Protein AF-A0A7S2BQK3-F1 (afdb_monomer_lite)

Secondary structure (DSSP, 8-state):
-----SSSS--HHHHHHHHHHHHHHHHHGGGGSTTHHHHHHHHIIIIIIIHHHHHHHHHHHHIIIII-HHHHHHHHHHHHTTBTTBTT-PPPPHHHHHIIIIIHHHHHHHHHHHHHHHHHHS-GGG--HHHHHHHHHHHHHHHHHHHHHHHTPPPP-PPPGGGHHHHHHHHHHHHHHHTS----------------------------------SHHHHHHSS--

Foldseek 3Di:
DDDPDDDPDDDVVVVVVVVVVVVVVVVCVCLPDPCNVVLVVLQCLLVVLLCVLVVQLVVLVCCVPPQNPVNVQVVQQVVQDPDPVDPRGDGDDCVVVCCSNPVRNPVSVVSNVVSVVVCVVDPPVPDDVVSVVVSVVSNVVVVVVVVVVVVVDDDDPDDDPVVVVVVVVVVVVVVVVVVPDDDDDDDDDDDDDDDDDDDDDDDDDDDDDDDDDDDPVVVVVVVPD

InterPro domains:
  IPR000175 Sodium:neurotransmitter symporter [PF00209] (11-150)
  IPR000175 Sodium:neurotransmitter symporter [PS50267] (1-147)
  IPR000175 Sodium:neurotransmitter symporter [PTHR11616] (11-153)
  IPR037272 Sodium:neurotransmitter symporter superfamily [SSF161070] (10-148)

Sequence (225 aa):
EDFRASRGHPPRRIAVVAAVSIVFFLCGLPYCTRMGGELLDVLDHYCTSYYLLLGCCLEAVMFHVSFGWDRLQLTVKQATLGSRANPQGRSVSPFWRFCLLTTVPLMTGLLFLRLLITDLTEPYMGYPAFLQVIGWASFALVLVLTPCCCCSKGASSLLPIDATPAAEKDAELPAAEAVKEAPAGDQLPPHNFSAHSTDPQRSAKRLPALGRCAHWACCWGSAVS

Structure (mmCIF, N/CA/C/O backbone):
data_AF-A0A7S2BQK3-F1
#
_entry.id   AF-A0A7S2BQK3-F1
#
loop_
_atom_site.group_PDB
_atom_site.id
_atom_site.type_symbol
_atom_site.label_atom_id
_atom_site.label_alt_id
_atom_site.label_comp_id
_atom_site.label_asym_id
_atom_site.label_entity_id
_atom_site.label_seq_id
_atom_site.pdbx_PDB_ins_code
_atom_site.Cartn_x
_atom_site.Cartn_y
_atom_site.Cartn_z
_atom_site.occupancy
_atom_site.B_iso_or_equiv
_atom_site.auth_seq_id
_atom_site.auth_comp_id
_atom_site.auth_asym_id
_atom_site.auth_atom_id
_atom_site.pdbx_PDB_model_num
ATOM 1 N N . GLU A 1 1 ? 13.283 29.609 18.899 1.00 45.25 1 GLU A N 1
ATOM 2 C CA . GLU A 1 1 ? 14.587 29.237 18.316 1.00 45.25 1 GLU A CA 1
ATOM 3 C C . GLU A 1 1 ? 15.420 28.577 19.408 1.00 45.25 1 GLU A C 1
ATOM 5 O O . GLU A 1 1 ? 16.043 29.255 20.214 1.00 45.25 1 GLU A O 1
ATOM 10 N N . ASP A 1 2 ? 15.320 27.252 19.525 1.00 46.94 2 ASP A N 1
ATOM 11 C CA . ASP A 1 2 ? 15.937 26.498 20.621 1.00 46.94 2 ASP A CA 1
ATOM 12 C C . ASP A 1 2 ? 17.416 26.198 20.343 1.00 46.94 2 ASP A C 1
ATOM 14 O O . ASP A 1 2 ? 17.771 25.295 19.585 1.00 46.94 2 ASP A O 1
ATOM 18 N N . PHE A 1 3 ? 18.273 26.999 20.973 1.00 49.41 3 PHE A N 1
ATOM 19 C CA . PHE A 1 3 ? 19.461 26.605 21.740 1.00 49.41 3 PHE A CA 1
ATOM 20 C C . PHE A 1 3 ? 19.987 25.164 21.507 1.00 49.41 3 PHE A C 1
ATOM 22 O O . PHE A 1 3 ? 19.893 24.280 22.363 1.00 49.41 3 PHE A O 1
ATOM 29 N N . ARG A 1 4 ? 20.610 24.918 20.345 1.00 57.38 4 ARG A N 1
ATOM 30 C CA . ARG A 1 4 ? 21.452 23.735 20.054 1.00 57.38 4 ARG A CA 1
ATOM 31 C C . ARG A 1 4 ? 22.732 23.736 20.910 1.00 57.38 4 ARG A C 1
ATOM 33 O O . ARG A 1 4 ? 23.820 23.847 20.367 1.00 57.38 4 ARG A O 1
ATOM 40 N N . ALA A 1 5 ? 22.657 23.630 22.229 1.00 56.03 5 ALA A N 1
ATOM 41 C CA . ALA A 1 5 ? 23.854 23.498 23.066 1.00 56.03 5 ALA A CA 1
ATOM 42 C C . ALA A 1 5 ? 23.431 23.065 24.466 1.00 56.03 5 ALA A C 1
ATOM 44 O O . ALA A 1 5 ? 22.857 23.847 25.210 1.00 56.03 5 ALA A O 1
ATOM 45 N N . SER A 1 6 ? 23.628 21.819 24.886 1.00 55.78 6 SER A N 1
ATOM 46 C CA . SER A 1 6 ? 24.738 21.604 25.832 1.00 55.78 6 SER A CA 1
ATOM 47 C C . SER A 1 6 ? 25.093 20.129 26.063 1.00 55.78 6 SER A C 1
ATOM 49 O O . SER A 1 6 ? 25.903 19.832 26.933 1.00 55.78 6 SER A O 1
ATOM 51 N N . ARG A 1 7 ? 24.541 19.168 25.310 1.00 54.56 7 ARG A N 1
ATOM 52 C CA . ARG A 1 7 ? 24.913 17.749 25.465 1.00 54.56 7 ARG A CA 1
ATOM 53 C C . ARG A 1 7 ? 25.069 17.085 24.104 1.00 54.56 7 ARG A C 1
ATOM 55 O O . ARG A 1 7 ? 24.106 16.981 23.357 1.00 54.56 7 ARG A O 1
ATOM 62 N N . GLY A 1 8 ? 26.304 16.696 23.788 1.00 60.72 8 GLY A N 1
ATOM 63 C CA . GLY A 1 8 ? 26.819 16.324 22.465 1.00 60.72 8 GLY A CA 1
ATOM 64 C C . GLY A 1 8 ? 26.259 15.061 21.810 1.00 60.72 8 GLY A C 1
ATOM 65 O O . GLY A 1 8 ? 27.013 14.367 21.140 1.00 60.72 8 GLY A O 1
ATOM 66 N N . HIS A 1 9 ? 24.975 14.740 21.974 1.00 59.66 9 HIS A N 1
ATOM 67 C CA . HIS A 1 9 ? 24.267 13.731 21.186 1.00 59.66 9 HIS A CA 1
ATOM 68 C C . HIS A 1 9 ? 22.992 14.379 20.624 1.00 59.66 9 HIS A C 1
ATOM 70 O O . HIS A 1 9 ? 22.198 14.903 21.412 1.00 59.66 9 HIS A O 1
ATOM 76 N N . PRO A 1 10 ? 22.759 14.379 19.294 1.00 59.09 10 PRO A N 1
ATOM 77 C CA . PRO A 1 10 ? 21.495 14.866 18.759 1.00 59.09 10 PRO A CA 1
ATOM 78 C C . PRO A 1 10 ? 20.361 14.051 19.396 1.00 59.09 10 PRO A C 1
ATOM 80 O O . PRO A 1 10 ? 20.481 12.825 19.505 1.00 59.09 10 PRO A O 1
ATOM 83 N N . PRO A 1 11 ? 19.263 14.683 19.850 1.00 67.25 11 PRO A N 1
ATOM 84 C CA . PRO A 1 11 ? 18.135 13.926 20.366 1.00 67.25 11 PRO A CA 1
ATOM 85 C C . PRO A 1 11 ? 17.709 12.957 19.264 1.00 67.25 11 PRO A C 1
ATOM 87 O O . PRO A 1 11 ? 17.601 13.361 18.107 1.00 67.25 11 PRO A O 1
ATOM 90 N N . ARG A 1 12 ? 17.507 11.679 19.609 1.00 79.12 12 ARG A N 1
ATOM 91 C CA . ARG A 1 12 ? 17.280 10.586 18.640 1.00 79.12 12 ARG A CA 1
ATOM 92 C C . ARG A 1 12 ? 16.277 10.955 17.538 1.00 79.12 12 ARG A C 1
ATOM 94 O O . ARG A 1 12 ? 16.486 10.597 16.390 1.00 79.12 12 ARG A O 1
ATOM 101 N N . ARG A 1 13 ? 15.260 11.761 17.864 1.00 84.44 13 ARG A N 1
ATOM 102 C CA . ARG A 1 13 ? 14.299 12.336 16.908 1.00 84.44 13 ARG A CA 1
ATOM 103 C C . ARG A 1 13 ? 14.941 13.173 15.789 1.00 84.44 13 ARG A C 1
ATOM 105 O O . ARG A 1 13 ? 14.613 12.953 14.637 1.00 84.44 13 ARG A O 1
ATOM 112 N N . ILE A 1 14 ? 15.868 14.087 16.095 1.00 86.25 14 ILE A N 1
ATOM 113 C CA . ILE A 1 14 ? 16.524 14.943 15.090 1.00 86.25 14 ILE A CA 1
ATOM 114 C C . ILE A 1 14 ? 17.444 14.099 14.210 1.00 86.25 14 ILE A C 1
ATOM 116 O O . ILE A 1 14 ? 17.473 14.306 13.004 1.00 86.25 14 ILE A O 1
ATOM 120 N N . ALA A 1 15 ? 18.148 13.123 14.791 1.00 87.38 15 ALA A N 1
ATOM 121 C CA . ALA A 1 15 ? 18.975 12.200 14.018 1.00 87.38 15 ALA A CA 1
ATOM 122 C C . ALA A 1 15 ? 18.133 11.354 13.047 1.00 87.38 15 ALA A C 1
ATOM 124 O O . ALA A 1 15 ? 18.502 11.225 11.885 1.00 87.38 15 ALA A O 1
ATOM 125 N N . VAL A 1 16 ? 16.982 10.835 13.494 1.00 92.44 16 VAL A N 1
ATOM 126 C CA . VAL A 1 16 ? 16.053 10.078 12.639 1.00 92.44 16 VAL A CA 1
ATOM 127 C C . VAL A 1 16 ? 15.461 10.965 11.546 1.00 92.44 16 VAL A C 1
ATOM 129 O O . VAL A 1 16 ? 15.486 10.574 10.387 1.00 92.44 16 VAL A O 1
ATOM 132 N N . VAL A 1 17 ? 14.985 12.169 11.879 1.00 93.75 17 VAL A N 1
ATOM 133 C CA . VAL A 1 17 ? 14.430 13.101 10.883 1.00 93.75 17 VAL A CA 1
ATOM 134 C C . VAL A 1 17 ? 15.489 13.478 9.850 1.00 93.75 17 VAL A C 1
ATOM 136 O O . VAL A 1 17 ? 15.230 13.360 8.661 1.00 93.75 17 VAL A O 1
ATOM 139 N N . ALA A 1 18 ? 16.699 13.846 10.282 1.00 92.56 18 ALA A N 1
ATOM 140 C CA . ALA A 1 18 ? 17.788 14.178 9.368 1.00 92.56 18 ALA A CA 1
ATOM 141 C C . ALA A 1 18 ? 18.165 12.990 8.468 1.00 92.56 18 ALA A C 1
ATOM 143 O O . ALA A 1 18 ? 18.345 13.173 7.267 1.00 92.56 18 ALA A O 1
ATOM 144 N N . ALA A 1 19 ? 18.231 11.774 9.021 1.00 93.75 19 ALA A N 1
ATOM 145 C CA . ALA A 1 19 ? 18.502 10.569 8.243 1.00 93.75 19 ALA A CA 1
ATOM 146 C C . ALA A 1 19 ? 17.413 10.313 7.190 1.00 93.75 19 ALA A C 1
ATOM 148 O O . ALA A 1 19 ? 17.736 10.099 6.025 1.00 93.75 19 ALA A O 1
ATOM 149 N N . VAL A 1 20 ? 16.133 10.397 7.569 1.00 94.75 20 VAL A N 1
ATOM 150 C CA . VAL A 1 20 ? 15.009 10.212 6.638 1.00 94.75 20 VAL A CA 1
ATOM 151 C C . VAL A 1 20 ? 15.012 11.296 5.561 1.00 94.75 20 VAL A C 1
ATOM 153 O O . VAL A 1 20 ? 14.865 10.973 4.388 1.00 94.75 20 VAL A O 1
ATOM 156 N N . SER A 1 21 ? 15.257 12.561 5.914 1.00 95.31 21 SER A N 1
ATOM 157 C CA . SER A 1 21 ? 15.356 13.658 4.945 1.00 95.31 21 SER A CA 1
ATOM 158 C C . SER A 1 21 ? 16.487 13.455 3.936 1.00 95.31 21 SER A C 1
ATOM 160 O O . SER A 1 21 ? 16.275 13.669 2.746 1.00 95.31 21 SER A O 1
ATOM 162 N N . ILE A 1 22 ? 17.668 13.010 4.380 1.00 96.44 22 ILE A N 1
ATOM 163 C CA . ILE A 1 22 ? 18.796 12.714 3.482 1.00 96.44 22 ILE A CA 1
ATOM 164 C C . ILE A 1 22 ? 18.447 11.551 2.549 1.00 96.44 22 ILE A C 1
ATOM 166 O O . ILE A 1 22 ? 18.686 11.644 1.349 1.00 96.44 22 ILE A O 1
ATOM 170 N N . VAL A 1 23 ? 17.842 10.480 3.072 1.00 95.88 23 VAL A N 1
ATOM 171 C CA . VAL A 1 23 ? 17.411 9.335 2.254 1.00 95.88 23 VAL A CA 1
ATOM 172 C C . VAL A 1 23 ? 16.373 9.764 1.217 1.00 95.88 23 VAL A C 1
ATOM 174 O O . VAL A 1 23 ? 16.541 9.459 0.043 1.00 95.88 23 VAL A O 1
ATOM 177 N N . PHE A 1 24 ? 15.348 10.525 1.610 1.00 93.56 24 PHE A N 1
ATOM 178 C CA . PHE A 1 24 ? 14.327 11.030 0.686 1.00 93.56 24 PHE A CA 1
ATOM 179 C C . PHE A 1 24 ? 14.918 11.962 -0.373 1.00 93.56 24 PHE A C 1
ATOM 181 O O . PHE A 1 24 ? 14.524 11.892 -1.532 1.00 93.56 24 PHE A O 1
ATOM 188 N N . PHE A 1 25 ? 15.894 12.796 -0.007 1.00 95.56 25 PHE A N 1
ATOM 189 C CA . PHE A 1 25 ? 16.600 13.646 -0.961 1.00 95.56 25 PHE A CA 1
ATOM 190 C C . PHE A 1 25 ? 17.392 12.817 -1.982 1.00 95.56 25 PHE A C 1
ATOM 192 O O . PHE A 1 25 ? 17.290 13.058 -3.183 1.00 95.56 25 PHE A O 1
ATOM 199 N N . LEU A 1 26 ? 18.126 11.796 -1.527 1.00 95.56 26 LEU A N 1
ATOM 200 C CA . LEU A 1 26 ? 18.875 10.895 -2.408 1.00 95.56 26 LEU A CA 1
ATOM 201 C C . LEU A 1 26 ? 17.956 10.052 -3.301 1.00 95.56 26 LEU A C 1
ATOM 203 O O . LEU A 1 26 ? 18.251 9.888 -4.480 1.00 95.56 26 LEU A O 1
ATOM 207 N N . CYS A 1 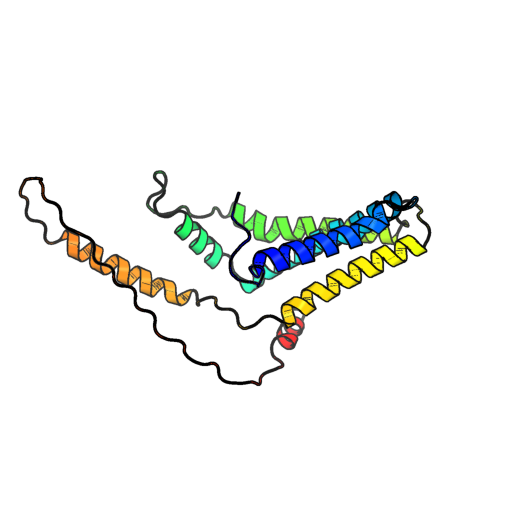27 ? 16.829 9.566 -2.777 1.00 91.19 27 CYS A N 1
ATOM 208 C CA . CYS A 1 27 ? 15.793 8.896 -3.566 1.00 91.19 27 CYS A CA 1
ATOM 209 C C . CYS A 1 27 ? 15.080 9.853 -4.534 1.00 91.19 27 CYS A C 1
ATOM 211 O O . CYS A 1 27 ? 14.573 9.405 -5.555 1.00 91.19 27 CYS A O 1
ATOM 213 N N . GLY A 1 28 ? 15.050 11.153 -4.226 1.00 91.69 28 GLY A N 1
ATOM 214 C CA . GLY A 1 28 ? 14.490 12.213 -5.062 1.00 91.69 28 GLY A CA 1
ATOM 215 C C . GLY A 1 28 ? 15.356 12.570 -6.277 1.00 91.69 28 GLY A C 1
ATOM 216 O O . GLY A 1 28 ? 14.830 12.886 -7.340 1.00 91.69 28 GLY A O 1
ATOM 217 N N . LEU A 1 29 ? 16.686 12.493 -6.143 1.00 93.75 29 LEU A N 1
ATOM 218 C CA . LEU A 1 29 ? 17.643 12.896 -7.185 1.00 93.75 29 LEU A CA 1
ATOM 219 C C . LEU A 1 29 ? 17.453 12.204 -8.554 1.00 93.75 29 LEU A C 1
ATOM 221 O O . LEU A 1 29 ? 17.531 12.908 -9.563 1.00 93.75 29 LEU A O 1
ATOM 225 N N . PRO A 1 30 ? 17.188 10.882 -8.645 1.00 90.94 30 PRO A N 1
ATOM 226 C CA . PRO A 1 30 ? 16.922 10.207 -9.918 1.00 90.94 30 PRO A CA 1
ATOM 227 C C . PRO A 1 30 ? 15.760 10.820 -10.711 1.00 90.94 30 PRO A C 1
ATOM 229 O O . PRO A 1 30 ? 15.824 10.875 -11.942 1.00 90.94 30 PRO A O 1
ATOM 232 N N . TYR A 1 31 ? 14.738 11.344 -10.027 1.00 90.25 31 TYR A N 1
ATOM 233 C CA . TYR A 1 31 ? 13.572 11.962 -10.665 1.00 90.25 31 TYR A CA 1
ATOM 234 C C . TYR A 1 31 ? 13.864 13.341 -11.272 1.00 90.25 31 TYR A C 1
ATOM 236 O O . TYR A 1 31 ? 13.115 13.802 -12.126 1.00 90.25 31 TYR A O 1
ATOM 244 N N . CYS A 1 32 ? 14.970 13.992 -10.901 1.00 93.50 32 CYS A N 1
ATOM 245 C CA . CYS A 1 32 ? 15.384 15.274 -11.484 1.00 93.50 32 CYS A CA 1
ATOM 246 C C . CYS A 1 32 ? 16.170 15.121 -12.802 1.00 93.50 32 CYS A C 1
ATOM 248 O O . CYS A 1 32 ? 16.628 16.113 -13.371 1.00 93.50 32 CYS A O 1
ATOM 250 N N . THR A 1 33 ? 16.387 13.893 -13.279 1.00 93.06 33 THR A N 1
ATOM 251 C CA . THR A 1 33 ? 17.125 13.626 -14.524 1.00 93.06 33 THR A CA 1
ATOM 252 C C . THR A 1 33 ? 16.234 13.778 -15.765 1.00 93.06 33 THR A C 1
ATOM 254 O O . THR A 1 33 ? 15.014 13.872 -15.667 1.00 93.06 33 THR A O 1
ATOM 257 N N . ARG A 1 34 ? 16.826 13.778 -16.972 1.00 89.25 34 ARG A N 1
ATOM 258 C CA . ARG A 1 34 ? 16.097 14.004 -18.241 1.00 89.25 34 ARG A CA 1
ATOM 259 C C . ARG A 1 34 ? 14.988 12.974 -18.527 1.00 89.25 34 ARG A C 1
ATOM 261 O O . ARG A 1 34 ? 14.071 13.296 -19.268 1.00 89.25 34 ARG A O 1
ATOM 268 N N . MET A 1 35 ? 15.070 11.773 -17.946 1.00 87.69 35 MET A N 1
ATOM 269 C CA . MET A 1 35 ? 14.032 10.725 -18.011 1.00 87.69 35 MET A CA 1
ATOM 270 C C . MET A 1 35 ? 13.279 10.533 -16.684 1.00 87.69 35 MET A C 1
ATOM 272 O O . MET A 1 35 ? 12.550 9.562 -16.506 1.00 87.69 35 MET A O 1
ATOM 276 N N . GLY A 1 36 ? 13.442 11.454 -15.732 1.00 90.31 36 GLY A N 1
ATOM 277 C CA . GLY A 1 36 ? 12.845 11.330 -14.407 1.00 90.31 36 GLY A CA 1
ATOM 278 C C . GLY A 1 36 ? 11.318 11.394 -14.406 1.00 90.31 36 GLY A C 1
ATOM 279 O O . GLY A 1 36 ? 10.700 10.743 -13.573 1.00 90.31 36 GLY A O 1
ATOM 280 N N . GLY A 1 37 ? 10.710 12.110 -15.361 1.00 90.25 37 GLY A N 1
ATOM 281 C CA . GLY A 1 37 ? 9.251 12.188 -15.497 1.00 90.25 37 GLY A CA 1
ATOM 282 C C . GLY A 1 37 ? 8.612 10.846 -15.862 1.00 90.25 37 GLY A C 1
ATOM 283 O O . GLY A 1 37 ? 7.662 10.430 -15.211 1.00 90.25 37 GLY A O 1
ATOM 284 N N . GLU A 1 38 ? 9.179 10.138 -16.841 1.00 90.50 38 GLU A N 1
ATOM 285 C CA . GLU A 1 38 ? 8.694 8.813 -17.260 1.00 90.50 38 GLU A CA 1
ATOM 286 C C . GLU A 1 38 ? 8.882 7.773 -16.146 1.00 90.50 38 GLU A C 1
ATOM 288 O O . GLU A 1 38 ? 8.001 6.962 -15.874 1.00 90.50 38 GLU A O 1
ATOM 293 N N . LEU A 1 39 ? 10.022 7.831 -15.445 1.00 89.81 39 LEU A N 1
ATOM 294 C CA . LEU A 1 39 ? 10.286 6.965 -14.297 1.00 89.81 39 LEU A CA 1
ATOM 295 C C . LEU A 1 39 ? 9.313 7.230 -13.139 1.00 89.81 39 LEU A C 1
ATOM 297 O O . LEU A 1 39 ? 8.868 6.283 -12.493 1.00 89.81 39 LEU A O 1
ATOM 301 N N . LEU A 1 40 ? 9.007 8.501 -12.859 1.00 91.88 40 LEU A N 1
ATOM 302 C CA . LEU A 1 40 ? 8.074 8.893 -11.803 1.00 91.88 40 LEU A CA 1
ATOM 303 C C . LEU A 1 40 ? 6.656 8.404 -12.104 1.00 91.88 40 LEU A C 1
ATOM 305 O O . LEU A 1 40 ? 6.012 7.878 -11.208 1.00 91.88 40 LEU A O 1
ATOM 309 N N . ASP A 1 41 ? 6.201 8.545 -13.347 1.00 90.69 41 ASP A N 1
ATOM 310 C CA . ASP A 1 41 ? 4.880 8.095 -13.798 1.00 90.69 41 ASP A CA 1
ATOM 311 C C . ASP A 1 41 ? 4.718 6.573 -13.628 1.00 90.69 41 ASP A C 1
ATOM 313 O O . ASP A 1 41 ? 3.781 6.099 -12.986 1.00 90.69 41 ASP A O 1
ATOM 317 N N . VAL A 1 42 ? 5.707 5.794 -14.086 1.00 90.25 42 VAL A N 1
ATOM 318 C CA . VAL A 1 42 ? 5.712 4.336 -13.893 1.00 90.25 42 VAL A CA 1
ATOM 319 C C . VAL A 1 42 ? 5.755 3.973 -12.406 1.00 90.25 42 VAL A C 1
ATOM 321 O O . VAL A 1 42 ? 4.981 3.133 -11.952 1.00 90.25 42 VAL A O 1
ATOM 324 N N . LEU A 1 43 ? 6.637 4.588 -11.614 1.00 90.50 43 LEU A N 1
ATOM 325 C CA . LEU A 1 43 ? 6.723 4.264 -10.190 1.00 90.50 43 LEU A CA 1
ATOM 326 C C . LEU A 1 43 ? 5.460 4.658 -9.421 1.00 90.50 43 LEU A C 1
ATOM 328 O O . LEU A 1 43 ? 5.054 3.898 -8.548 1.00 90.50 43 LEU A O 1
ATOM 332 N N . ASP A 1 44 ? 4.812 5.777 -9.736 1.00 91.00 44 ASP A N 1
ATOM 333 C CA . ASP A 1 44 ? 3.561 6.167 -9.083 1.00 91.00 44 ASP A CA 1
ATOM 334 C C . ASP A 1 44 ? 2.423 5.198 -9.435 1.00 91.00 44 ASP A C 1
ATOM 336 O O . ASP A 1 44 ? 1.715 4.714 -8.551 1.00 91.00 44 ASP A O 1
ATOM 340 N N . HIS A 1 45 ? 2.313 4.785 -10.699 1.00 90.06 45 HIS A N 1
ATOM 341 C CA . HIS A 1 45 ? 1.310 3.798 -11.098 1.00 90.06 45 HIS A CA 1
ATOM 342 C C . HIS A 1 45 ? 1.506 2.448 -10.384 1.00 90.06 45 HIS A C 1
ATOM 344 O O . HIS A 1 45 ? 0.585 1.944 -9.737 1.00 90.06 45 HIS A O 1
ATOM 350 N N . TYR A 1 46 ? 2.719 1.884 -10.410 1.00 89.25 46 TYR A N 1
ATOM 351 C CA . TYR A 1 46 ? 3.001 0.561 -9.831 1.00 89.25 46 TYR A CA 1
ATOM 352 C C . TYR A 1 46 ? 3.159 0.556 -8.298 1.00 89.25 46 TYR A C 1
ATOM 354 O O . TYR A 1 46 ? 2.738 -0.393 -7.640 1.00 89.25 46 TYR A O 1
ATOM 362 N N . CYS A 1 47 ? 3.761 1.578 -7.686 1.00 88.62 47 CYS A N 1
ATOM 363 C CA . CYS A 1 47 ? 3.949 1.620 -6.229 1.00 88.62 47 CYS A CA 1
ATOM 364 C C . CYS A 1 47 ? 2.829 2.333 -5.489 1.00 88.62 47 CYS A C 1
ATOM 366 O O . CYS A 1 47 ? 2.588 1.985 -4.342 1.00 88.62 47 CYS A O 1
ATOM 368 N N . THR A 1 48 ? 2.169 3.335 -6.062 1.00 89.88 48 THR A N 1
ATOM 369 C CA . THR A 1 48 ? 1.098 4.041 -5.350 1.00 89.88 48 THR A CA 1
ATOM 370 C C . THR A 1 48 ? -0.218 3.337 -5.621 1.00 89.88 48 THR A C 1
ATOM 372 O O . THR A 1 48 ? -0.816 2.805 -4.690 1.00 89.88 48 THR A O 1
ATOM 375 N N . SER A 1 49 ? -0.644 3.231 -6.880 1.00 91.06 49 SER A N 1
ATOM 376 C CA . SER A 1 49 ? -1.961 2.667 -7.196 1.00 91.06 49 SER A CA 1
ATOM 377 C C . SER A 1 49 ? -2.053 1.185 -6.821 1.00 91.06 49 SER A C 1
ATOM 379 O O . SER A 1 49 ? -2.865 0.815 -5.975 1.00 91.06 49 SER A O 1
ATOM 381 N N . TYR A 1 50 ? -1.193 0.315 -7.352 1.00 91.44 50 TYR A N 1
ATOM 382 C CA . TYR A 1 50 ? -1.302 -1.123 -7.061 1.00 91.44 50 TYR A CA 1
ATOM 383 C C . TYR A 1 50 ? -1.131 -1.463 -5.580 1.00 91.44 50 TYR A C 1
ATOM 385 O O . TYR A 1 50 ? -1.936 -2.209 -5.018 1.00 91.44 50 TYR A O 1
ATOM 393 N N . TYR A 1 51 ? -0.091 -0.929 -4.937 1.00 91.69 51 TYR A N 1
ATOM 394 C CA . TYR A 1 51 ? 0.184 -1.248 -3.539 1.00 91.69 51 TYR A CA 1
ATOM 395 C C . TYR A 1 51 ? -0.827 -0.614 -2.581 1.00 91.69 51 TYR A C 1
ATOM 397 O O . TYR A 1 51 ? -1.216 -1.288 -1.633 1.00 91.69 51 TYR A O 1
ATOM 405 N N . LEU A 1 52 ? -1.296 0.625 -2.798 1.00 92.12 52 LEU A N 1
ATOM 406 C CA . LEU A 1 52 ? -2.336 1.199 -1.930 1.00 92.12 52 LEU A CA 1
ATOM 407 C C . LEU A 1 52 ? -3.647 0.434 -2.056 1.00 92.12 52 LEU A C 1
ATOM 409 O O . LEU A 1 52 ? -4.291 0.171 -1.043 1.00 92.12 52 LEU A O 1
ATOM 413 N N . LEU A 1 53 ? -4.038 0.050 -3.274 1.00 93.44 53 LEU A N 1
ATOM 414 C CA . LEU A 1 53 ? -5.258 -0.724 -3.485 1.00 93.44 53 LEU A CA 1
ATOM 415 C C . LEU A 1 53 ? -5.154 -2.104 -2.826 1.00 93.44 53 LEU A C 1
ATOM 417 O O . LEU A 1 53 ? -6.062 -2.509 -2.097 1.00 93.44 53 LEU A O 1
ATOM 421 N N . LEU A 1 54 ? -4.033 -2.802 -3.029 1.00 91.56 54 LEU A N 1
ATOM 422 C CA . LEU A 1 54 ? -3.779 -4.095 -2.399 1.00 91.56 54 LEU A CA 1
ATOM 423 C C . LEU A 1 54 ? -3.689 -3.972 -0.873 1.00 91.56 54 LEU A C 1
ATOM 425 O O . LEU A 1 54 ? -4.288 -4.7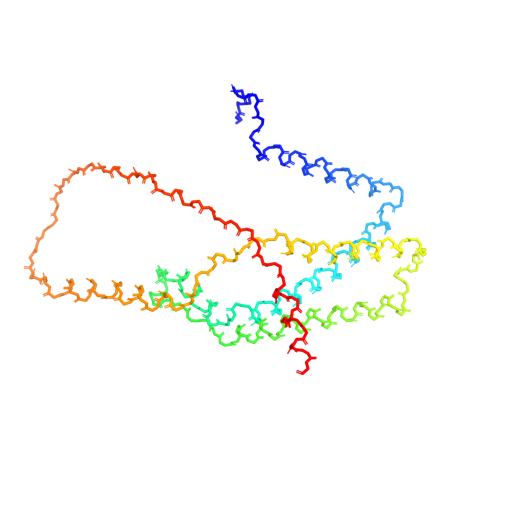69 -0.157 1.00 91.56 54 LEU A O 1
ATOM 429 N N . GLY A 1 55 ? -2.974 -2.967 -0.371 1.00 92.19 55 GLY A N 1
ATOM 430 C CA . GLY A 1 55 ? -2.804 -2.691 1.051 1.00 92.19 55 GLY A CA 1
ATOM 431 C C . GLY A 1 55 ? -4.130 -2.379 1.737 1.00 92.19 55 GLY A C 1
ATOM 432 O O . GLY A 1 55 ? -4.413 -2.954 2.781 1.00 92.19 55 GLY A O 1
ATOM 433 N N . CYS A 1 56 ? -4.981 -1.559 1.117 1.00 92.69 56 CYS A N 1
ATOM 434 C CA . CYS A 1 56 ? -6.314 -1.253 1.631 1.00 92.69 56 CYS A CA 1
ATOM 435 C C . CYS A 1 56 ? -7.225 -2.490 1.630 1.00 92.69 56 CYS A C 1
ATOM 437 O O . CYS A 1 56 ? -7.933 -2.734 2.608 1.00 92.69 56 CYS A O 1
ATOM 439 N N . CYS A 1 57 ? -7.166 -3.316 0.579 1.00 92.44 57 CYS A N 1
ATOM 440 C CA . CYS A 1 57 ? -7.896 -4.582 0.528 1.00 92.44 57 CYS A CA 1
ATOM 441 C C . CYS A 1 57 ? -7.441 -5.536 1.647 1.00 92.44 57 CYS A C 1
ATOM 443 O O . CYS A 1 57 ? -8.265 -6.049 2.406 1.00 92.44 57 CYS A O 1
ATOM 445 N N . LEU A 1 58 ? -6.126 -5.721 1.812 1.00 90.00 58 LEU A N 1
ATOM 446 C CA . LEU A 1 58 ? -5.552 -6.554 2.870 1.00 90.00 58 LEU A CA 1
ATOM 447 C C . LEU A 1 58 ? -5.887 -6.021 4.266 1.00 90.00 58 LEU A C 1
ATOM 449 O O . LEU A 1 58 ? -6.261 -6.805 5.134 1.00 90.00 58 LEU A O 1
ATOM 453 N N . GLU A 1 59 ? -5.797 -4.711 4.489 1.00 90.06 59 GLU A N 1
ATOM 454 C CA . GLU A 1 59 ? -6.146 -4.075 5.761 1.00 90.06 59 GLU A CA 1
ATOM 455 C C . GLU A 1 59 ? -7.627 -4.275 6.096 1.00 90.06 59 GLU A C 1
ATOM 457 O O . GLU A 1 59 ? -7.950 -4.669 7.216 1.00 90.06 59 GLU A O 1
ATOM 462 N N . ALA A 1 60 ? -8.526 -4.104 5.122 1.00 89.88 60 ALA A N 1
ATOM 463 C CA . ALA A 1 60 ? -9.954 -4.345 5.306 1.00 89.88 60 ALA A CA 1
ATOM 464 C C . ALA A 1 60 ? -10.255 -5.817 5.650 1.00 89.88 60 ALA A C 1
ATOM 466 O O . ALA A 1 60 ? -11.050 -6.097 6.552 1.00 89.88 60 ALA A O 1
ATOM 467 N N . VAL A 1 61 ? -9.581 -6.769 4.994 1.00 88.50 61 VAL A N 1
ATOM 468 C CA . VAL A 1 61 ? -9.700 -8.204 5.312 1.00 88.50 61 VAL A CA 1
ATOM 469 C C . VAL A 1 61 ? -9.139 -8.509 6.705 1.00 88.50 61 VAL A C 1
ATOM 471 O O . VAL A 1 61 ? -9.789 -9.198 7.495 1.00 88.50 61 VAL A O 1
ATOM 474 N N . MET A 1 62 ? -7.968 -7.966 7.052 1.00 85.62 62 MET A N 1
ATOM 475 C CA . MET A 1 62 ? -7.377 -8.133 8.385 1.00 85.62 62 MET A CA 1
ATOM 476 C C . MET A 1 62 ? -8.277 -7.552 9.474 1.00 85.62 62 MET A C 1
ATOM 478 O O . MET A 1 62 ? -8.408 -8.157 10.539 1.00 85.62 62 MET A O 1
ATOM 482 N N . PHE A 1 63 ? -8.919 -6.416 9.206 1.00 85.81 63 PHE A N 1
ATOM 483 C CA . PHE A 1 63 ? -9.867 -5.781 10.110 1.00 85.81 63 PHE A CA 1
ATOM 484 C C . PHE A 1 63 ? -11.091 -6.671 10.357 1.00 85.81 63 PHE A C 1
ATOM 486 O O . PHE A 1 63 ? -11.505 -6.850 11.506 1.00 85.81 63 PHE A O 1
ATOM 493 N N . HIS A 1 64 ? -11.614 -7.300 9.299 1.00 83.31 64 HIS A N 1
ATOM 494 C CA . HIS A 1 64 ? -12.733 -8.234 9.392 1.00 83.31 64 HIS A CA 1
ATOM 495 C C . HIS A 1 64 ? -12.392 -9.478 10.229 1.00 83.31 64 HIS A C 1
ATOM 497 O O . HIS A 1 64 ? -13.192 -9.887 11.068 1.00 83.31 64 HIS A O 1
ATOM 503 N N . VAL A 1 65 ? -11.213 -10.076 10.021 1.00 82.75 65 VAL A N 1
ATOM 504 C CA . VAL A 1 65 ? -10.814 -11.329 10.693 1.00 82.75 65 VAL A CA 1
ATOM 505 C C . VAL A 1 65 ? -10.305 -11.095 12.118 1.00 82.75 65 VAL A C 1
ATOM 507 O O . VAL A 1 65 ? -10.626 -11.869 13.016 1.00 82.75 65 VAL A O 1
ATOM 510 N N . SER A 1 66 ? -9.503 -10.051 12.344 1.00 79.81 66 SER A N 1
ATOM 511 C CA . SER A 1 66 ? -8.754 -9.894 13.601 1.00 79.81 66 SER A CA 1
ATOM 512 C C . SER A 1 66 ? -9.480 -9.046 14.644 1.00 79.81 66 SER A C 1
ATOM 514 O O . SER A 1 66 ? -9.387 -9.334 15.835 1.00 79.81 66 SER A O 1
ATOM 516 N N . PHE A 1 67 ? -10.155 -7.967 14.227 1.00 75.94 67 PHE A N 1
ATOM 517 C CA . PHE A 1 67 ? -10.692 -6.974 15.165 1.00 75.94 67 PHE A CA 1
ATOM 518 C C . PHE A 1 67 ? -12.148 -7.260 15.548 1.00 75.94 67 PHE A C 1
ATOM 520 O O . PHE A 1 67 ? -12.512 -7.140 16.718 1.00 75.94 67 PHE A O 1
ATOM 527 N N . GLY A 1 68 ? -12.965 -7.685 14.582 1.00 78.19 68 GLY A N 1
ATOM 528 C CA . GLY A 1 68 ? -14.395 -7.918 14.778 1.00 78.19 68 GLY A CA 1
ATOM 529 C C . GLY A 1 68 ? -15.202 -6.619 14.917 1.00 78.19 68 GLY A C 1
ATOM 530 O O . GLY A 1 68 ? -14.720 -5.587 15.389 1.00 78.19 68 GLY A O 1
ATOM 531 N N . TRP A 1 69 ? -16.468 -6.661 14.493 1.00 80.69 69 TRP A N 1
ATOM 532 C CA . TRP A 1 69 ? -17.352 -5.487 14.503 1.00 80.69 69 TRP A CA 1
ATOM 533 C C . TRP A 1 69 ? -17.686 -5.007 15.923 1.00 80.69 69 TRP A C 1
ATOM 535 O O . TRP A 1 69 ? -17.753 -3.802 16.171 1.00 80.69 69 TRP A O 1
ATOM 545 N N . ASP A 1 70 ? -17.827 -5.936 16.870 1.00 81.56 70 ASP A N 1
ATOM 546 C CA . ASP A 1 70 ? -18.227 -5.623 18.244 1.00 81.56 70 ASP A CA 1
ATOM 547 C C . ASP A 1 70 ? -17.164 -4.793 18.978 1.00 81.56 70 ASP A C 1
ATOM 549 O O . ASP A 1 70 ? -17.503 -3.820 19.655 1.00 81.56 70 ASP A O 1
ATOM 553 N N . ARG A 1 71 ? -15.866 -5.084 18.771 1.00 80.94 71 ARG A N 1
ATOM 554 C CA . ARG A 1 71 ? -14.778 -4.254 19.327 1.00 80.94 71 ARG A CA 1
ATOM 555 C C . ARG A 1 71 ? -14.846 -2.830 18.806 1.00 80.94 71 ARG A C 1
ATOM 557 O O . ARG A 1 71 ? -14.714 -1.895 19.589 1.00 80.94 71 ARG A O 1
ATOM 564 N N . LEU A 1 72 ? -15.069 -2.658 17.502 1.00 83.19 72 LEU A N 1
ATOM 565 C CA . LEU A 1 72 ? -15.153 -1.331 16.899 1.00 83.19 72 LEU A CA 1
ATOM 566 C C . LEU A 1 72 ? -16.318 -0.535 17.492 1.00 83.19 72 LEU A C 1
ATOM 568 O O . LEU A 1 72 ? -16.142 0.626 17.857 1.00 83.19 72 LEU A O 1
ATOM 572 N N . GLN A 1 73 ? -17.495 -1.152 17.625 1.00 82.62 73 GLN A N 1
ATOM 573 C CA . GLN A 1 73 ? -18.650 -0.483 18.220 1.00 82.62 73 GLN A CA 1
ATOM 574 C C . GLN A 1 73 ? -18.386 -0.069 19.668 1.00 82.62 73 GLN A C 1
ATOM 576 O O . GLN A 1 73 ? -18.725 1.056 20.035 1.00 82.62 73 GLN A O 1
ATOM 581 N N . LEU A 1 74 ? -17.744 -0.926 20.467 1.00 82.25 74 LEU A N 1
ATOM 582 C CA . LEU A 1 74 ? -17.373 -0.607 21.847 1.00 82.25 74 LEU A CA 1
ATOM 583 C C . LEU A 1 74 ? -16.372 0.552 21.918 1.00 82.25 74 LEU A C 1
ATOM 585 O O . LEU A 1 74 ? -16.602 1.498 22.667 1.00 82.25 74 LEU A O 1
ATOM 589 N N . THR A 1 75 ? -15.315 0.539 21.099 1.00 82.19 75 THR A N 1
ATOM 590 C CA . THR A 1 75 ? -14.320 1.624 21.061 1.00 82.19 75 THR A CA 1
ATOM 591 C C . THR A 1 75 ? -14.939 2.953 20.628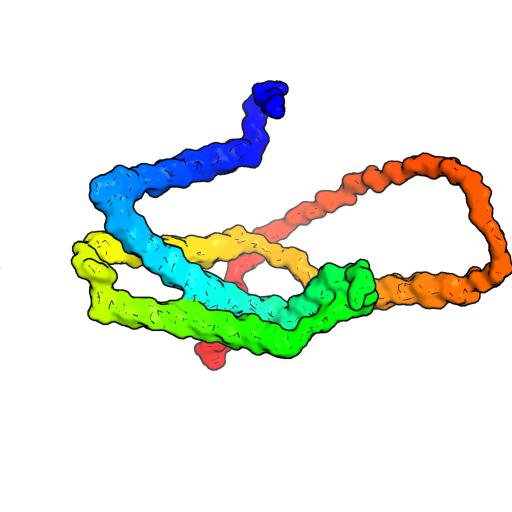 1.00 82.19 75 THR A C 1
ATOM 593 O O . THR A 1 75 ? -14.663 3.987 21.235 1.00 82.19 75 THR A O 1
ATOM 596 N N . VAL A 1 76 ? -15.821 2.951 19.623 1.00 83.44 76 VAL A N 1
ATOM 597 C CA . VAL A 1 76 ? -16.519 4.172 19.182 1.00 83.44 76 VAL A CA 1
ATOM 598 C C . VAL A 1 76 ? -17.468 4.685 20.263 1.00 83.44 76 VAL A C 1
ATOM 600 O O . VAL A 1 76 ? -17.541 5.895 20.503 1.00 83.44 76 VAL A O 1
ATOM 603 N N . LYS A 1 77 ? -18.173 3.779 20.951 1.00 80.94 77 LYS A N 1
ATOM 604 C CA . LYS A 1 77 ? -19.068 4.143 22.049 1.00 80.94 77 LYS A CA 1
ATOM 605 C C . LYS A 1 77 ? -18.271 4.782 23.186 1.00 80.94 77 LYS A C 1
ATOM 607 O O . LYS A 1 77 ? -18.625 5.885 23.584 1.00 80.94 77 LYS A O 1
ATOM 612 N N . GLN A 1 78 ? -17.156 4.167 23.599 1.00 80.81 78 GLN A N 1
ATOM 613 C CA . GLN A 1 78 ? -16.230 4.697 24.609 1.00 80.81 78 GLN A CA 1
ATOM 614 C C . GLN A 1 78 ? -15.665 6.072 24.234 1.00 80.81 78 GLN A C 1
ATOM 616 O O . GLN A 1 78 ? -15.668 6.975 25.063 1.00 80.81 78 GLN A O 1
ATOM 621 N N . ALA A 1 79 ? -15.255 6.267 22.979 1.00 78.94 79 ALA A N 1
ATOM 622 C CA . ALA A 1 79 ? -14.733 7.549 22.501 1.00 78.94 79 ALA A CA 1
ATOM 623 C C . ALA A 1 79 ? -15.784 8.677 22.475 1.00 78.94 79 ALA A C 1
ATOM 625 O O . ALA A 1 79 ? -15.427 9.852 22.448 1.00 78.94 79 ALA A O 1
ATOM 626 N N . THR A 1 80 ? -17.076 8.332 22.471 1.00 74.69 80 THR A N 1
ATOM 627 C CA . THR A 1 80 ? -18.189 9.296 22.396 1.00 74.69 80 THR A CA 1
ATOM 628 C C . THR A 1 80 ? -18.878 9.514 23.752 1.00 74.69 80 THR A C 1
ATOM 630 O O . THR A 1 80 ? -19.770 10.360 23.859 1.00 74.69 80 THR A O 1
ATOM 633 N N . LEU A 1 81 ? -18.483 8.777 24.799 1.00 70.31 81 LEU A N 1
ATOM 634 C CA . LEU A 1 81 ? -18.973 8.996 26.161 1.00 70.31 81 LEU A CA 1
ATOM 635 C C . LEU A 1 81 ? -18.579 10.406 26.634 1.00 70.31 81 LEU A C 1
ATOM 637 O O . LEU A 1 81 ? -17.436 10.828 26.486 1.00 70.31 81 LEU A O 1
ATOM 641 N N . GLY A 1 82 ? -19.539 11.151 27.189 1.00 61.66 82 GLY A N 1
ATOM 642 C CA . GLY A 1 82 ? -19.312 12.503 27.721 1.00 61.66 82 GLY A CA 1
ATOM 643 C C . GLY A 1 82 ? -19.526 13.657 26.733 1.00 61.66 82 GLY A C 1
ATOM 644 O O . GLY A 1 82 ? -19.347 14.817 27.104 1.00 61.66 82 GLY A O 1
ATOM 645 N N . SER A 1 83 ? -19.954 13.393 25.493 1.00 66.69 83 SER A N 1
ATOM 646 C CA . SER A 1 83 ? -20.318 14.470 24.566 1.00 66.69 83 SER A CA 1
ATOM 647 C C . SER A 1 83 ? -21.685 15.072 24.921 1.00 66.69 83 SER A C 1
ATOM 649 O O . SER A 1 83 ? -22.657 14.346 25.131 1.00 66.69 83 SER A O 1
ATOM 651 N N . ARG A 1 84 ? -21.785 16.412 24.930 1.00 57.97 84 ARG A N 1
ATOM 652 C CA . ARG A 1 84 ? -22.977 17.194 25.340 1.00 57.97 84 ARG A CA 1
ATOM 653 C C . ARG A 1 84 ? -24.267 16.804 24.596 1.00 57.97 84 ARG A C 1
ATOM 655 O O . ARG A 1 84 ? -25.356 17.058 25.093 1.00 57.97 84 ARG A O 1
ATOM 662 N N . ALA A 1 85 ? -24.133 16.196 23.415 1.00 62.88 85 ALA A N 1
ATOM 663 C CA . ALA A 1 85 ? -25.237 15.747 22.570 1.00 62.88 85 ALA A CA 1
ATOM 664 C C . ALA A 1 85 ? -25.659 14.275 22.780 1.00 62.88 85 ALA A C 1
ATOM 666 O O . ALA A 1 85 ? -26.742 13.912 22.337 1.00 62.88 85 ALA A O 1
ATOM 667 N N . ASN A 1 86 ? -24.839 13.414 23.403 1.00 56.84 86 ASN A N 1
ATOM 668 C CA . ASN A 1 86 ? -25.154 11.990 23.626 1.00 56.84 86 ASN A CA 1
ATOM 669 C C . ASN A 1 86 ? -24.511 11.471 24.934 1.00 56.84 86 ASN A C 1
ATOM 671 O O . ASN A 1 86 ? -23.422 10.894 24.887 1.00 56.84 86 ASN A O 1
ATOM 675 N N . PRO A 1 87 ? -25.172 11.620 26.097 1.00 60.59 87 PRO A N 1
ATOM 676 C CA . PRO A 1 87 ? -24.604 11.230 27.394 1.00 60.59 87 PRO A CA 1
ATOM 677 C C . PRO A 1 87 ? -24.400 9.712 27.577 1.00 60.59 87 PRO A C 1
ATOM 679 O O . PRO A 1 87 ? -23.539 9.317 28.353 1.00 60.59 87 PRO A O 1
ATOM 682 N N . GLN A 1 88 ? -25.119 8.857 26.837 1.00 60.28 88 GLN A N 1
ATOM 683 C CA . GLN A 1 88 ? -25.016 7.383 26.915 1.00 60.28 88 GLN A CA 1
ATOM 684 C C . GLN A 1 88 ? -24.151 6.742 25.803 1.00 60.28 88 GLN A C 1
ATOM 686 O O . GLN A 1 88 ? -24.097 5.516 25.678 1.00 60.28 88 GLN A O 1
ATOM 691 N N . GLY A 1 89 ? -23.447 7.556 25.004 1.00 61.34 89 GLY A N 1
ATOM 692 C CA . GLY A 1 89 ? -22.603 7.093 23.895 1.00 61.34 89 GLY A CA 1
ATOM 693 C C . GLY A 1 89 ? -23.408 6.695 22.648 1.00 61.34 89 GLY A C 1
ATOM 694 O O . GLY A 1 89 ? -24.501 6.137 22.725 1.00 61.34 89 GLY A O 1
ATOM 695 N N . ARG A 1 90 ? -22.884 7.004 21.456 1.00 70.88 90 ARG A N 1
ATOM 696 C CA . ARG A 1 90 ? -23.585 6.767 20.182 1.00 70.88 90 ARG A CA 1
ATOM 697 C C . ARG A 1 90 ? -23.298 5.360 19.658 1.00 70.88 90 ARG A C 1
ATOM 699 O O . ARG A 1 90 ? -22.139 4.989 19.496 1.00 70.88 90 ARG A O 1
ATOM 706 N N . SER A 1 91 ? -24.343 4.589 19.356 1.00 71.56 91 SER A N 1
ATOM 707 C CA . SER A 1 91 ? -24.197 3.318 18.641 1.00 71.56 91 SER A CA 1
ATOM 708 C C . SER A 1 91 ? -23.966 3.564 17.148 1.00 71.56 91 SER A C 1
ATOM 710 O O . SER A 1 91 ? -24.574 4.442 16.528 1.00 71.56 91 SER A O 1
ATOM 712 N N . VAL A 1 92 ? -23.049 2.796 16.560 1.00 77.56 92 VAL A N 1
ATOM 713 C CA . VAL A 1 92 ? -22.750 2.867 15.126 1.00 77.56 92 VAL A CA 1
ATOM 714 C C . VAL A 1 92 ? -23.863 2.156 14.354 1.00 77.56 92 VAL A C 1
ATOM 716 O O . VAL A 1 92 ? -24.135 0.982 14.607 1.00 77.56 92 VAL A O 1
ATOM 719 N N . SER A 1 93 ? -24.500 2.862 13.415 1.00 81.00 93 SER A N 1
ATOM 720 C CA . SER A 1 93 ? -25.570 2.316 12.565 1.00 81.00 93 SER A CA 1
ATOM 721 C C . SER A 1 93 ? -25.085 1.116 11.728 1.00 81.00 93 SER A C 1
ATOM 723 O O . SER A 1 93 ? -23.941 1.128 11.262 1.00 81.00 93 SER A O 1
ATOM 725 N N . PRO A 1 94 ? -25.940 0.106 11.463 1.00 81.00 94 PRO A N 1
ATOM 726 C CA . PRO A 1 94 ? -25.592 -1.055 10.635 1.00 81.00 94 PRO A CA 1
ATOM 727 C C . PRO A 1 94 ? -25.225 -0.695 9.187 1.00 81.00 94 PRO A C 1
ATOM 729 O O . PRO A 1 94 ? -24.538 -1.468 8.526 1.00 81.00 94 PRO A O 1
ATOM 732 N N . PHE A 1 95 ? -25.604 0.489 8.698 1.00 87.06 95 PHE A N 1
ATOM 733 C CA . PHE A 1 95 ? -25.153 0.978 7.392 1.00 87.06 95 PHE A CA 1
ATOM 734 C C . PHE A 1 95 ? -23.621 1.086 7.312 1.00 87.06 95 PHE A C 1
ATOM 736 O O . PHE A 1 95 ? -23.009 0.689 6.322 1.00 87.06 95 PHE A O 1
ATOM 743 N N . TRP A 1 96 ? -22.983 1.548 8.391 1.00 84.69 96 TRP A N 1
ATOM 744 C CA . TRP A 1 96 ? -21.524 1.644 8.466 1.00 84.69 96 TRP A CA 1
ATOM 745 C C . TRP A 1 96 ? -20.853 0.275 8.482 1.00 84.69 96 TRP A C 1
ATOM 747 O O . TRP A 1 96 ? -19.750 0.138 7.958 1.00 84.69 96 TRP A O 1
ATOM 757 N N . ARG A 1 97 ? -21.536 -0.746 9.017 1.00 85.69 97 ARG A N 1
ATOM 758 C CA . ARG A 1 97 ? -21.064 -2.131 8.958 1.00 85.69 97 ARG A CA 1
ATOM 759 C C . ARG A 1 97 ? -20.954 -2.586 7.511 1.00 85.69 97 ARG A C 1
ATOM 761 O O . ARG A 1 97 ? -19.903 -3.061 7.108 1.00 85.69 97 ARG A O 1
ATOM 768 N N . PHE A 1 98 ? -22.009 -2.401 6.724 1.00 88.81 98 PHE A N 1
ATOM 769 C CA . PHE A 1 98 ? -21.997 -2.784 5.312 1.00 88.81 98 PHE A CA 1
ATOM 770 C C . PHE A 1 98 ? -20.941 -2.005 4.515 1.00 88.81 98 PHE A C 1
ATOM 772 O O . PHE A 1 98 ? -20.182 -2.592 3.746 1.00 88.81 98 PHE A O 1
ATOM 779 N N . CYS A 1 99 ? -20.833 -0.695 4.755 1.00 89.75 99 CYS A N 1
ATOM 780 C CA . CYS A 1 99 ? -19.846 0.144 4.083 1.00 89.75 99 CYS A CA 1
ATOM 781 C C . CYS A 1 99 ? -18.405 -0.332 4.348 1.00 89.75 99 CYS A C 1
ATOM 783 O O . CYS A 1 99 ? -17.641 -0.550 3.410 1.00 89.75 99 CYS A O 1
ATOM 785 N N . LEU A 1 100 ? -18.045 -0.558 5.615 1.00 87.56 100 LEU A N 1
ATOM 786 C CA . LEU A 1 100 ? -16.676 -0.915 5.996 1.00 87.56 100 LEU A CA 1
ATOM 787 C C . LEU A 1 100 ? -16.326 -2.376 5.697 1.00 87.56 100 LEU A C 1
ATOM 789 O O . LEU A 1 100 ? -15.214 -2.652 5.259 1.00 87.56 100 LEU A O 1
ATOM 793 N N . LEU A 1 101 ? -17.254 -3.311 5.923 1.00 85.94 101 LEU A N 1
ATOM 794 C C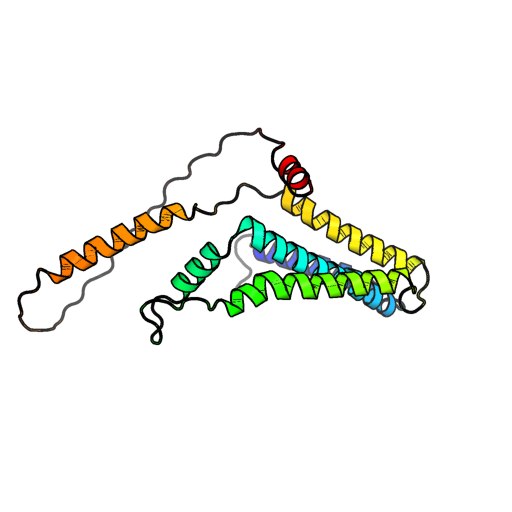A . LEU A 1 101 ? -16.973 -4.741 5.760 1.00 85.94 101 LEU A CA 1
ATOM 795 C C . LEU A 1 101 ? -17.132 -5.215 4.316 1.00 85.94 101 LEU A C 1
ATOM 797 O O . LEU A 1 101 ? -16.488 -6.184 3.930 1.00 85.94 101 LEU A O 1
ATOM 801 N N . THR A 1 102 ? -18.003 -4.582 3.531 1.00 88.94 102 THR A N 1
ATOM 802 C CA . THR A 1 102 ? -18.331 -5.053 2.181 1.00 88.94 102 THR A CA 1
ATOM 803 C C . THR A 1 102 ? -17.888 -4.057 1.125 1.00 88.94 102 THR A C 1
ATOM 805 O O . THR A 1 102 ? -17.137 -4.432 0.232 1.00 88.94 102 THR A O 1
ATOM 808 N N . THR A 1 103 ? -18.290 -2.789 1.221 1.00 93.50 103 THR A N 1
ATOM 809 C CA . THR A 1 103 ? -18.015 -1.817 0.151 1.00 93.50 103 THR A CA 1
ATOM 810 C C . THR A 1 103 ? -16.521 -1.543 -0.017 1.00 93.50 103 THR A C 1
ATOM 812 O O . THR A 1 103 ? -16.033 -1.560 -1.143 1.00 93.50 103 THR A O 1
ATOM 815 N N . VAL A 1 104 ? -15.780 -1.332 1.075 1.00 92.81 104 VAL A N 1
ATOM 816 C CA . VAL A 1 104 ? -14.339 -1.020 1.018 1.00 92.81 104 VAL A CA 1
ATOM 817 C C . VAL A 1 104 ? -13.506 -2.141 0.375 1.00 92.81 104 VAL A C 1
ATOM 819 O O . VAL A 1 104 ? -12.835 -1.856 -0.622 1.00 92.81 104 VAL A O 1
ATOM 822 N N . PRO A 1 105 ? -13.532 -3.402 0.861 1.00 92.81 105 PRO A N 1
ATOM 823 C CA . PRO A 1 105 ? -12.723 -4.459 0.253 1.00 92.81 105 PRO A CA 1
ATOM 824 C C . PRO A 1 105 ? -13.200 -4.814 -1.159 1.00 92.81 105 PRO A C 1
ATOM 826 O O . PRO A 1 105 ? -12.382 -5.125 -2.021 1.00 92.81 105 PRO A O 1
ATOM 829 N N . LEU A 1 106 ? -14.507 -4.721 -1.435 1.00 94.44 106 LEU A N 1
ATOM 830 C CA . LEU A 1 106 ? -15.049 -5.011 -2.761 1.00 94.44 106 LEU A CA 1
ATOM 831 C C . LEU A 1 106 ? -14.596 -3.971 -3.791 1.00 94.44 106 LEU A C 1
ATOM 833 O O . LEU A 1 106 ? -14.100 -4.337 -4.851 1.00 94.44 106 LEU A O 1
ATOM 837 N N . MET A 1 107 ? -14.732 -2.678 -3.489 1.00 95.06 107 MET A N 1
ATOM 838 C CA . MET A 1 107 ? -14.368 -1.618 -4.433 1.00 95.06 107 MET A CA 1
ATOM 839 C C . MET A 1 107 ? -12.861 -1.567 -4.675 1.00 95.06 107 MET A C 1
ATOM 841 O O . MET A 1 107 ? -12.432 -1.461 -5.823 1.00 95.06 107 MET A O 1
ATOM 845 N N . THR A 1 108 ? -12.053 -1.695 -3.619 1.00 94.62 108 THR A N 1
ATOM 846 C CA . THR A 1 108 ? -10.587 -1.706 -3.756 1.00 94.62 108 THR A CA 1
ATOM 847 C C . THR A 1 108 ? -10.093 -2.967 -4.462 1.00 94.62 108 THR A C 1
ATOM 849 O O . THR A 1 108 ? -9.249 -2.866 -5.350 1.00 94.62 108 THR A O 1
ATOM 852 N N . GLY A 1 109 ? -10.676 -4.133 -4.167 1.00 93.31 109 GLY A N 1
ATOM 853 C CA . GLY A 1 109 ? -10.373 -5.386 -4.858 1.00 93.31 109 GLY A CA 1
ATOM 854 C C . GLY A 1 109 ? -10.747 -5.366 -6.342 1.00 93.31 109 GLY A C 1
ATOM 855 O O . GLY A 1 109 ? -9.945 -5.768 -7.184 1.00 93.31 109 GLY A O 1
ATOM 856 N N . LEU A 1 110 ? -11.932 -4.852 -6.691 1.00 94.88 110 LEU A N 1
ATOM 857 C CA . LEU A 1 110 ? -12.357 -4.719 -8.089 1.00 94.88 110 LEU A CA 1
ATOM 858 C C . LEU A 1 110 ? -11.466 -3.747 -8.862 1.00 94.88 110 LEU A C 1
ATOM 860 O O . LEU A 1 110 ? -11.071 -4.048 -9.987 1.00 94.88 110 LEU A O 1
ATOM 864 N N . LEU A 1 111 ? -11.133 -2.601 -8.265 1.00 93.94 111 LEU A N 1
ATOM 865 C CA . LEU A 1 111 ? -10.261 -1.618 -8.900 1.00 93.94 111 LEU A CA 1
ATOM 866 C C . LEU A 1 111 ? -8.849 -2.184 -9.110 1.00 93.94 111 LEU A C 1
ATOM 868 O O . LEU A 1 111 ? -8.275 -1.999 -10.180 1.00 93.94 111 LEU A O 1
ATOM 872 N N . PHE A 1 112 ? -8.333 -2.946 -8.142 1.00 93.56 112 PHE A N 1
ATOM 873 C CA . PHE A 1 112 ? -7.041 -3.621 -8.257 1.00 93.56 112 PHE A CA 1
ATOM 874 C C . PHE A 1 112 ? -7.041 -4.624 -9.411 1.00 93.56 112 PHE A C 1
ATOM 876 O O . PHE A 1 112 ? -6.136 -4.622 -10.241 1.00 93.56 112 PHE A O 1
ATOM 883 N N . LEU A 1 113 ? -8.087 -5.450 -9.499 1.00 93.25 113 LEU A N 1
ATOM 884 C CA . LEU A 1 113 ? -8.206 -6.455 -10.549 1.00 93.25 113 LEU A CA 1
ATOM 885 C C . LEU A 1 113 ? -8.331 -5.811 -11.935 1.00 93.25 113 LEU A C 1
ATOM 887 O O . LEU A 1 113 ? -7.761 -6.305 -12.902 1.00 93.25 113 LEU A O 1
ATOM 891 N N . ARG A 1 114 ? -9.047 -4.684 -12.027 1.00 93.31 114 ARG A N 1
ATOM 892 C CA . ARG A 1 114 ? -9.151 -3.895 -13.258 1.00 93.31 114 ARG A CA 1
ATOM 893 C C . ARG A 1 114 ? -7.799 -3.350 -13.699 1.00 93.31 114 ARG A C 1
ATOM 895 O O . ARG A 1 114 ? -7.475 -3.515 -14.867 1.00 93.31 114 ARG A O 1
ATOM 902 N N . LEU A 1 115 ? -7.029 -2.750 -12.790 1.00 90.56 115 LEU A N 1
ATOM 903 C CA . LEU A 1 115 ? -5.676 -2.275 -13.091 1.00 90.56 115 LEU A CA 1
ATOM 904 C C . LEU A 1 115 ? -4.798 -3.427 -13.587 1.00 90.56 115 LEU A C 1
ATOM 906 O O . LEU A 1 115 ? -4.230 -3.329 -14.670 1.00 90.56 115 LEU A O 1
ATOM 910 N N . LEU A 1 116 ? -4.795 -4.547 -12.856 1.00 89.62 116 LEU A N 1
ATOM 911 C CA . LEU A 1 116 ? -3.984 -5.717 -13.187 1.00 89.62 116 LEU A CA 1
ATOM 912 C C . LEU A 1 116 ? -4.282 -6.255 -14.590 1.00 89.62 116 LEU A C 1
ATOM 914 O O . LEU A 1 116 ? -3.360 -6.569 -15.337 1.00 89.62 116 LEU A O 1
ATOM 918 N N . ILE A 1 117 ? -5.564 -6.359 -14.953 1.00 90.81 117 ILE A N 1
ATOM 919 C CA . ILE A 1 117 ? -5.971 -6.816 -16.286 1.00 90.81 117 ILE A CA 1
ATOM 920 C C . ILE A 1 117 ? -5.489 -5.832 -17.355 1.00 90.81 117 ILE A C 1
ATOM 922 O O . ILE A 1 117 ? -4.927 -6.276 -18.351 1.00 90.81 117 ILE A O 1
ATOM 926 N N . THR A 1 118 ? -5.670 -4.526 -17.144 1.00 88.25 118 THR A N 1
ATOM 927 C CA . THR A 1 118 ? -5.264 -3.495 -18.107 1.00 88.25 118 THR A CA 1
ATOM 928 C C . THR A 1 118 ? -3.764 -3.555 -18.405 1.00 88.25 118 THR A C 1
ATOM 930 O O . THR A 1 118 ? -3.390 -3.627 -19.574 1.00 88.25 118 THR A O 1
ATOM 933 N N . ASP A 1 119 ? -2.910 -3.620 -17.379 1.00 85.88 119 ASP A N 1
ATOM 934 C CA . ASP A 1 119 ? -1.449 -3.645 -17.569 1.00 85.88 119 ASP A CA 1
ATOM 935 C C . ASP A 1 119 ? -0.912 -4.993 -18.087 1.00 85.88 119 ASP A C 1
ATOM 937 O O . ASP A 1 119 ? 0.189 -5.056 -18.639 1.00 85.88 119 ASP A O 1
ATOM 941 N N . LEU A 1 120 ? -1.673 -6.084 -17.932 1.00 83.06 120 LEU A N 1
ATOM 942 C CA . LEU A 1 120 ? -1.374 -7.372 -18.572 1.00 83.06 120 LEU A CA 1
ATOM 943 C C . LEU A 1 120 ? -1.707 -7.361 -20.069 1.00 83.06 120 LEU A C 1
ATOM 945 O O . LEU A 1 120 ? -1.048 -8.057 -20.842 1.00 83.06 120 LEU A O 1
ATOM 949 N N . THR A 1 121 ? -2.740 -6.617 -20.476 1.00 83.38 121 THR A N 1
ATOM 950 C CA . THR A 1 121 ? -3.194 -6.561 -21.873 1.00 83.38 121 THR A CA 1
ATOM 951 C C . THR A 1 121 ? -2.452 -5.530 -22.711 1.00 83.38 121 THR A C 1
ATOM 953 O O . THR A 1 121 ? -2.164 -5.799 -23.876 1.00 83.38 121 THR A O 1
ATOM 956 N N . GLU A 1 122 ? -2.121 -4.373 -22.139 1.00 79.25 122 GLU A N 1
ATOM 957 C CA . GLU A 1 122 ? -1.457 -3.280 -22.845 1.00 79.25 122 GLU A CA 1
ATOM 958 C C . GLU A 1 122 ? -0.264 -2.784 -22.014 1.00 79.25 122 GLU A C 1
ATOM 960 O O . GLU A 1 122 ? -0.438 -2.443 -20.843 1.00 79.25 122 GLU A O 1
ATOM 965 N N . PRO A 1 123 ? 0.963 -2.744 -22.574 1.00 76.00 123 PRO A N 1
ATOM 966 C CA . PRO A 1 123 ? 2.103 -2.183 -21.861 1.00 76.00 123 PRO A CA 1
ATOM 967 C C . PRO A 1 123 ? 1.845 -0.705 -21.556 1.00 76.00 123 PRO A C 1
ATOM 969 O O . PRO A 1 123 ? 1.480 0.060 -22.454 1.00 76.00 123 PRO A O 1
ATOM 972 N N . TYR A 1 124 ? 2.057 -0.314 -20.295 1.00 70.50 124 TYR A N 1
ATOM 973 C CA . TYR A 1 124 ? 1.739 1.018 -19.780 1.00 70.50 124 TYR A CA 1
ATOM 974 C C . TYR A 1 124 ? 2.311 2.105 -20.699 1.00 70.50 124 TYR A C 1
ATOM 976 O O . TYR A 1 124 ? 3.528 2.198 -20.880 1.00 70.50 124 TYR A O 1
ATOM 984 N N . MET A 1 125 ? 1.421 2.887 -21.323 1.00 69.56 125 MET A N 1
ATOM 985 C CA . MET A 1 125 ? 1.732 4.030 -22.200 1.00 69.56 125 MET A CA 1
ATOM 986 C C . MET A 1 125 ? 2.738 3.748 -23.340 1.00 69.56 125 MET A C 1
ATOM 988 O O . MET A 1 125 ? 3.305 4.677 -23.913 1.00 69.56 125 MET A O 1
ATOM 992 N N . GLY A 1 126 ? 2.967 2.480 -23.702 1.00 77.62 126 GLY A N 1
ATOM 993 C CA . GLY A 1 126 ? 3.961 2.105 -24.713 1.00 77.62 126 GLY A CA 1
ATOM 994 C C . GLY A 1 126 ? 5.417 2.371 -24.302 1.00 77.62 126 GLY A C 1
ATOM 995 O O . GLY A 1 126 ? 6.281 2.500 -25.173 1.00 77.62 126 GLY A O 1
ATOM 996 N N . TYR A 1 127 ? 5.706 2.462 -23.000 1.00 81.19 127 TYR A N 1
ATOM 997 C CA . TYR A 1 127 ? 7.067 2.669 -22.507 1.00 81.19 127 TYR A CA 1
ATOM 998 C C . TYR A 1 127 ? 7.995 1.480 -22.824 1.00 81.19 127 TYR A C 1
ATOM 1000 O O . TYR A 1 127 ? 7.554 0.333 -22.958 1.00 81.19 127 TYR A O 1
ATOM 1008 N N . PRO A 1 128 ? 9.315 1.720 -22.939 1.00 84.94 128 PRO A N 1
ATOM 1009 C CA . PRO A 1 128 ? 10.281 0.666 -23.215 1.00 84.94 128 PRO A CA 1
ATOM 1010 C C . PRO A 1 128 ? 10.321 -0.372 -22.083 1.00 84.94 128 PRO A C 1
ATOM 1012 O O . PRO A 1 128 ? 10.206 -0.043 -20.903 1.00 84.94 128 PRO A O 1
ATOM 1015 N N . ALA A 1 129 ? 10.568 -1.639 -22.433 1.00 84.44 129 ALA A N 1
ATOM 1016 C CA . ALA A 1 129 ? 10.454 -2.778 -21.513 1.00 84.44 129 ALA A CA 1
ATOM 1017 C C . ALA A 1 129 ? 11.286 -2.654 -20.219 1.00 84.44 129 ALA A C 1
ATOM 1019 O O . ALA A 1 129 ? 10.920 -3.231 -19.197 1.00 84.44 129 ALA A O 1
ATOM 1020 N N . PHE A 1 130 ? 12.384 -1.890 -20.227 1.00 85.31 130 PHE A N 1
ATOM 1021 C CA . PHE A 1 130 ? 13.198 -1.688 -19.026 1.00 85.31 130 PHE A CA 1
ATOM 1022 C C . PHE A 1 130 ? 12.471 -0.883 -17.934 1.00 85.31 130 PHE A C 1
ATOM 1024 O O . PHE A 1 130 ? 12.656 -1.182 -16.757 1.00 85.31 130 PHE A O 1
ATOM 1031 N N . LEU A 1 131 ? 11.606 0.076 -18.299 1.00 85.06 131 LEU A N 1
ATOM 1032 C CA . LEU A 1 131 ? 10.770 0.821 -17.344 1.00 85.06 131 LEU A CA 1
ATOM 1033 C C . LEU A 1 131 ? 9.747 -0.104 -16.681 1.00 85.06 131 LEU A C 1
ATOM 1035 O O . LEU A 1 131 ? 9.577 -0.068 -15.464 1.00 85.06 131 LEU A O 1
ATOM 1039 N N . GLN A 1 132 ? 9.136 -0.993 -17.467 1.00 84.56 132 GLN A N 1
ATOM 1040 C CA . GLN A 1 132 ? 8.172 -1.972 -16.964 1.00 84.56 132 GLN A CA 1
ATOM 1041 C C . GLN A 1 132 ? 8.815 -2.889 -15.911 1.00 84.56 132 GLN A C 1
ATOM 1043 O O . GLN A 1 132 ? 8.240 -3.118 -14.850 1.00 84.56 132 GLN A O 1
ATOM 1048 N N . VAL A 1 133 ? 10.039 -3.374 -16.161 1.00 89.12 133 VAL A N 1
ATOM 1049 C CA . VAL A 1 133 ? 10.778 -4.217 -15.202 1.00 89.12 133 VAL A CA 1
ATOM 1050 C C . VAL A 1 133 ? 11.024 -3.482 -13.884 1.00 89.12 133 VAL A C 1
ATOM 1052 O O . VAL A 1 133 ? 10.888 -4.087 -12.821 1.00 89.12 133 VAL A O 1
ATOM 1055 N N . ILE A 1 134 ? 11.345 -2.185 -13.935 1.00 88.44 134 ILE A N 1
ATOM 1056 C CA . ILE A 1 134 ? 11.539 -1.367 -12.731 1.00 88.44 134 ILE A CA 1
ATOM 1057 C C . ILE A 1 134 ? 10.235 -1.261 -11.929 1.00 88.44 134 ILE A C 1
ATOM 1059 O O . ILE A 1 134 ? 10.278 -1.442 -10.713 1.00 88.44 134 ILE A O 1
ATOM 1063 N N . GLY A 1 135 ? 9.090 -1.046 -12.587 1.00 87.69 135 GLY A N 1
ATOM 1064 C CA . GLY A 1 135 ? 7.776 -0.995 -11.930 1.00 87.69 135 GLY A CA 1
ATOM 1065 C C . GLY A 1 135 ? 7.386 -2.312 -11.247 1.00 87.69 135 GLY A C 1
ATOM 1066 O O . GLY A 1 135 ? 6.975 -2.330 -10.086 1.00 87.69 135 GLY A O 1
ATOM 1067 N N . TRP A 1 136 ? 7.596 -3.450 -11.915 1.00 88.50 136 TRP A N 1
ATOM 1068 C CA . TRP A 1 136 ? 7.354 -4.763 -11.304 1.00 88.50 136 TRP A CA 1
ATOM 1069 C C . TRP A 1 136 ? 8.314 -5.058 -10.147 1.00 88.50 136 TRP A C 1
ATOM 1071 O O . TRP A 1 136 ? 7.899 -5.604 -9.123 1.00 88.50 136 TRP A O 1
ATOM 1081 N N . ALA A 1 137 ? 9.588 -4.676 -10.277 1.00 91.25 137 ALA A N 1
ATOM 1082 C CA . ALA A 1 137 ? 10.580 -4.845 -9.220 1.00 91.25 137 ALA A CA 1
ATOM 1083 C C . ALA A 1 137 ? 10.256 -3.988 -7.986 1.00 91.25 137 ALA A C 1
ATOM 1085 O O . ALA A 1 137 ? 10.385 -4.467 -6.858 1.00 91.25 137 ALA A O 1
ATOM 1086 N N . SER A 1 138 ? 9.808 -2.744 -8.179 1.00 87.81 138 SER A N 1
ATOM 1087 C CA . SER A 1 138 ? 9.425 -1.858 -7.081 1.00 87.81 138 SER A CA 1
ATOM 1088 C C . SER A 1 138 ? 8.156 -2.346 -6.383 1.00 87.81 138 SER A C 1
ATOM 1090 O O . SER A 1 138 ? 8.129 -2.408 -5.154 1.00 87.81 138 SER A O 1
ATOM 1092 N N . PHE A 1 139 ? 7.150 -2.799 -7.136 1.00 89.88 139 PHE A N 1
ATOM 1093 C CA . PHE A 1 139 ? 5.958 -3.426 -6.565 1.00 89.88 139 PHE A CA 1
ATOM 1094 C C . PHE A 1 139 ? 6.311 -4.676 -5.740 1.00 89.88 139 PHE A C 1
ATOM 1096 O O . PHE A 1 139 ? 5.893 -4.797 -4.587 1.00 89.88 139 PHE A O 1
ATOM 1103 N N . ALA A 1 140 ? 7.145 -5.572 -6.283 1.00 90.75 140 ALA A N 1
ATOM 1104 C CA . ALA A 1 140 ? 7.602 -6.769 -5.577 1.00 90.75 140 ALA A CA 1
ATOM 1105 C C . ALA A 1 140 ? 8.379 -6.429 -4.294 1.00 90.75 140 ALA A C 1
ATOM 1107 O O . ALA A 1 140 ? 8.178 -7.073 -3.264 1.00 90.75 140 ALA A O 1
ATOM 1108 N N . LEU A 1 141 ? 9.229 -5.396 -4.326 1.00 90.69 141 LEU A N 1
ATOM 1109 C CA . LEU A 1 141 ? 9.978 -4.933 -3.158 1.00 90.69 141 LEU A CA 1
ATOM 1110 C C . LEU A 1 141 ? 9.042 -4.527 -2.014 1.00 90.69 141 LEU A C 1
ATOM 1112 O O . LEU A 1 141 ? 9.226 -4.979 -0.882 1.00 90.69 141 LEU A O 1
ATOM 1116 N N . VAL A 1 142 ? 8.035 -3.696 -2.296 1.00 88.00 142 VAL A N 1
ATOM 1117 C CA . VAL A 1 142 ? 7.090 -3.238 -1.268 1.00 88.00 142 VAL A CA 1
ATOM 1118 C C . VAL A 1 142 ? 6.216 -4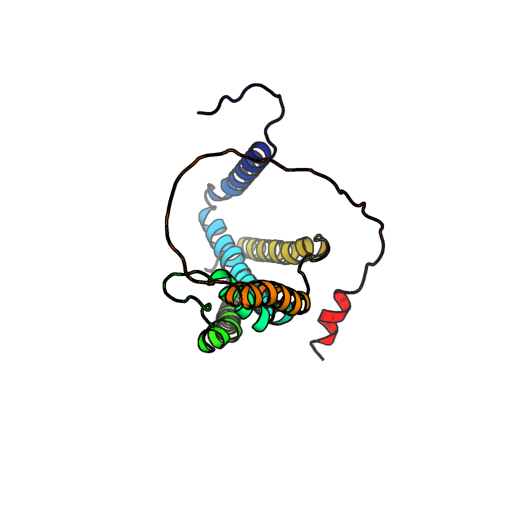.401 -0.783 1.00 88.00 142 VAL A C 1
ATOM 1120 O O . VAL A 1 142 ? 6.008 -4.558 0.421 1.00 88.00 142 VAL A O 1
ATOM 1123 N N . LEU A 1 143 ? 5.789 -5.281 -1.692 1.00 88.88 143 LEU A N 1
ATOM 1124 C CA . LEU A 1 143 ? 4.998 -6.466 -1.360 1.00 88.88 143 LEU A CA 1
ATOM 1125 C C . LEU A 1 143 ? 5.748 -7.454 -0.455 1.00 88.88 143 LEU A C 1
ATOM 1127 O O . LEU A 1 143 ? 5.120 -8.090 0.385 1.00 88.88 143 LEU A O 1
ATOM 1131 N N . VAL A 1 144 ? 7.074 -7.568 -0.578 1.00 89.12 144 VAL A N 1
ATOM 1132 C CA . VAL A 1 144 ? 7.922 -8.383 0.313 1.00 89.12 144 VAL A CA 1
ATOM 1133 C C . VAL A 1 144 ? 8.215 -7.666 1.634 1.00 89.12 144 VAL A C 1
ATOM 1135 O O . VAL A 1 144 ? 8.284 -8.307 2.688 1.00 89.12 144 VAL A O 1
ATOM 1138 N N . LEU A 1 145 ? 8.363 -6.339 1.612 1.00 87.88 145 LEU A N 1
ATOM 1139 C CA . LEU A 1 145 ? 8.628 -5.545 2.810 1.00 87.88 145 LEU A CA 1
ATOM 1140 C C . LEU A 1 145 ? 7.482 -5.655 3.825 1.00 87.88 145 LEU A C 1
ATOM 1142 O O . LEU A 1 145 ? 7.741 -5.833 5.014 1.00 87.88 145 LEU A O 1
ATOM 1146 N N . THR A 1 146 ? 6.229 -5.619 3.369 1.00 84.94 146 THR A N 1
ATOM 1147 C CA . THR A 1 146 ? 5.038 -5.706 4.230 1.00 84.94 146 THR A CA 1
ATOM 1148 C C . THR A 1 146 ? 5.024 -6.949 5.137 1.00 84.94 146 THR A C 1
ATOM 1150 O O . THR A 1 146 ? 5.016 -6.782 6.361 1.00 84.94 146 THR A O 1
ATOM 1153 N N . PRO A 1 147 ? 5.089 -8.194 4.625 1.00 81.62 147 PRO A N 1
ATOM 1154 C CA . PRO A 1 147 ? 5.157 -9.385 5.463 1.00 81.62 147 PRO A CA 1
ATOM 1155 C C . PRO A 1 147 ? 6.472 -9.471 6.243 1.00 81.62 147 PRO A C 1
ATOM 1157 O O . PRO A 1 147 ? 6.448 -9.885 7.397 1.00 81.62 147 PRO A O 1
ATOM 1160 N N . CYS A 1 148 ? 7.607 -9.031 5.687 1.00 83.50 148 CYS A N 1
ATOM 1161 C CA . CYS A 1 148 ? 8.885 -9.016 6.408 1.00 83.50 148 CYS A CA 1
ATOM 1162 C C . CYS A 1 148 ? 8.824 -8.141 7.680 1.00 83.50 148 CYS A C 1
ATOM 1164 O O . CYS A 1 148 ? 9.255 -8.547 8.767 1.00 83.50 148 CYS A O 1
ATOM 1166 N N . CYS A 1 149 ? 8.198 -6.965 7.583 1.00 78.50 149 CYS A N 1
ATOM 1167 C CA . CYS A 1 149 ? 7.941 -6.094 8.725 1.00 78.50 149 CYS A CA 1
ATOM 1168 C C . CYS A 1 149 ? 6.941 -6.702 9.718 1.00 78.50 149 CYS A C 1
ATOM 1170 O O . CYS A 1 149 ? 7.086 -6.493 10.924 1.00 78.50 149 CYS A O 1
ATOM 1172 N N . CYS A 1 150 ? 5.947 -7.459 9.248 1.00 70.38 150 CYS A N 1
ATOM 1173 C CA . CYS A 1 150 ? 5.020 -8.187 10.118 1.00 70.38 150 CYS A CA 1
ATOM 1174 C C . CYS A 1 150 ? 5.718 -9.325 10.878 1.00 70.38 150 CYS A C 1
ATOM 1176 O O . CYS A 1 150 ? 5.530 -9.450 12.085 1.00 70.38 150 CYS A O 1
ATOM 1178 N N . CYS A 1 151 ? 6.595 -10.085 10.216 1.00 71.19 151 CYS A N 1
ATOM 1179 C CA . CYS A 1 151 ? 7.403 -11.144 10.831 1.00 71.19 151 CYS A CA 1
ATOM 1180 C C . CYS A 1 151 ? 8.353 -10.622 11.922 1.00 71.19 151 CYS A C 1
ATOM 1182 O O . CYS A 1 151 ? 8.764 -11.381 12.795 1.00 71.19 151 CYS A O 1
ATOM 1184 N N . SER A 1 152 ? 8.689 -9.330 11.889 1.00 67.56 152 SER A N 1
ATOM 1185 C CA . SER A 1 152 ? 9.606 -8.694 12.841 1.00 67.56 152 SER A CA 1
ATOM 1186 C C . SER A 1 152 ? 8.914 -8.105 14.085 1.00 67.56 152 SER A C 1
ATOM 1188 O O . SER A 1 152 ? 9.594 -7.570 14.962 1.00 67.56 152 SER A O 1
ATOM 1190 N N . LYS A 1 153 ? 7.575 -8.169 14.192 1.00 61.28 153 LYS A N 1
ATOM 1191 C CA . LYS A 1 153 ? 6.816 -7.551 15.297 1.00 61.28 153 LYS A CA 1
ATOM 1192 C C . LYS A 1 153 ? 6.514 -8.527 16.443 1.00 61.28 153 LYS A C 1
ATOM 1194 O O . LYS A 1 153 ? 6.105 -9.664 16.232 1.00 61.28 153 LYS A O 1
ATOM 1199 N N . GLY A 1 154 ? 6.723 -8.042 17.673 1.00 60.81 154 GLY A N 1
ATOM 1200 C CA . GLY A 1 154 ? 6.460 -8.745 18.935 1.00 60.81 154 GLY A CA 1
ATOM 1201 C C . GLY A 1 154 ? 4.972 -8.846 19.302 1.00 60.81 154 GLY A C 1
ATOM 1202 O O . GLY A 1 154 ? 4.120 -8.238 18.659 1.00 60.81 154 GLY A O 1
ATOM 1203 N N . ALA A 1 155 ? 4.684 -9.640 20.341 1.00 53.97 155 ALA A N 1
ATOM 1204 C CA . ALA A 1 155 ? 3.340 -10.030 20.778 1.00 53.97 155 ALA A CA 1
ATOM 1205 C C . ALA A 1 155 ? 2.348 -8.853 20.891 1.00 53.97 155 ALA A C 1
ATOM 1207 O O . ALA A 1 155 ? 2.678 -7.791 21.416 1.00 53.97 155 ALA A O 1
ATOM 1208 N N . SER A 1 156 ? 1.115 -9.065 20.418 1.00 54.62 156 SER A N 1
ATOM 1209 C CA . SER A 1 156 ? 0.031 -8.078 20.497 1.00 54.62 156 SER A CA 1
ATOM 1210 C C . SER A 1 156 ? -0.342 -7.778 21.955 1.00 54.62 156 SER A C 1
ATOM 1212 O O . SER A 1 156 ? -0.765 -8.676 22.674 1.00 54.62 156 SER A O 1
ATOM 1214 N N . SER A 1 157 ? -0.239 -6.511 22.373 1.00 52.69 157 SER A N 1
ATOM 1215 C CA . SER A 1 157 ? -0.618 -6.026 23.718 1.00 52.69 157 SER A CA 1
ATOM 1216 C C . SER A 1 157 ? -2.116 -5.728 23.887 1.00 52.69 157 SER A C 1
ATOM 1218 O O . SER A 1 157 ? -2.499 -5.024 24.820 1.00 52.69 157 SER A O 1
ATOM 1220 N N . LEU A 1 158 ? -2.984 -6.195 22.985 1.00 57.41 158 LEU A N 1
ATOM 1221 C CA . LEU A 1 158 ? -4.414 -5.902 23.088 1.00 57.41 158 LEU A CA 1
ATOM 1222 C C . LEU A 1 158 ? -5.066 -6.779 24.161 1.00 57.41 158 LEU A C 1
ATOM 1224 O O . LEU A 1 158 ? -4.984 -8.005 24.108 1.00 57.41 158 LEU A O 1
ATOM 1228 N N . LEU A 1 159 ? -5.740 -6.139 25.120 1.00 59.88 159 LEU A N 1
ATOM 1229 C CA . LEU A 1 159 ? -6.499 -6.831 26.158 1.00 59.88 159 LEU A CA 1
ATOM 1230 C C . LEU A 1 159 ? -7.707 -7.579 25.541 1.00 59.88 159 LEU A C 1
ATOM 1232 O O . LEU A 1 159 ? -8.326 -7.087 24.582 1.00 59.88 159 LEU A O 1
ATOM 1236 N N . PRO A 1 160 ? -8.054 -8.777 26.048 1.00 63.41 160 PRO A N 1
ATOM 1237 C CA . PRO A 1 160 ? -9.278 -9.484 25.670 1.00 63.41 160 PRO A CA 1
ATOM 1238 C C . PRO A 1 160 ? -10.534 -8.648 25.975 1.00 63.41 160 PRO A C 1
ATOM 1240 O O . PRO A 1 160 ? -10.597 -7.999 27.018 1.00 63.41 160 PRO A O 1
ATOM 1243 N N . ILE A 1 161 ? -11.537 -8.680 25.082 1.00 60.62 161 ILE A N 1
ATOM 1244 C CA . ILE A 1 161 ? -12.841 -7.985 25.235 1.00 60.62 161 ILE A CA 1
ATOM 1245 C C . ILE A 1 161 ? -13.508 -8.313 26.573 1.00 60.62 161 ILE A C 1
ATOM 1247 O O . ILE A 1 161 ? -14.159 -7.455 27.170 1.00 60.62 161 ILE A O 1
ATOM 1251 N N . ASP A 1 162 ? -13.295 -9.531 27.062 1.00 56.38 162 ASP A N 1
ATOM 1252 C CA . ASP A 1 162 ? -13.951 -10.081 28.248 1.00 56.38 162 ASP A CA 1
ATOM 1253 C C . ASP A 1 162 ? -13.486 -9.424 29.558 1.00 56.38 162 ASP A C 1
ATOM 1255 O O . ASP A 1 162 ? -14.084 -9.650 30.606 1.00 56.38 162 ASP A O 1
ATOM 1259 N N . ALA A 1 163 ? -12.458 -8.568 29.517 1.00 51.62 163 ALA A N 1
ATOM 1260 C CA . ALA A 1 163 ? -12.047 -7.756 30.664 1.00 51.62 163 ALA A CA 1
ATOM 1261 C C . ALA A 1 163 ? -12.945 -6.519 30.887 1.00 51.62 163 ALA A C 1
ATOM 1263 O O . ALA A 1 163 ? -12.966 -5.954 31.979 1.00 51.62 163 ALA A O 1
ATOM 1264 N N . THR A 1 164 ? -13.703 -6.096 29.872 1.00 51.72 164 THR A N 1
ATOM 1265 C CA . THR A 1 164 ? -14.556 -4.896 29.922 1.00 51.72 164 THR A CA 1
ATOM 1266 C C . THR A 1 164 ? -15.873 -5.058 30.713 1.00 51.72 164 THR A C 1
ATOM 1268 O O . THR A 1 164 ? -16.249 -4.091 31.372 1.00 51.72 164 THR A O 1
ATOM 1271 N N . PRO A 1 165 ? -16.565 -6.223 30.766 1.00 47.19 165 PRO A N 1
ATOM 1272 C CA . PRO A 1 165 ? -17.765 -6.363 31.603 1.00 47.19 165 PRO A CA 1
ATOM 1273 C C . PRO A 1 165 ? -17.486 -6.354 33.116 1.00 47.19 165 PRO A C 1
ATOM 1275 O O . PRO A 1 165 ? -18.418 -6.163 33.891 1.00 47.19 165 PRO A O 1
ATOM 1278 N N . ALA A 1 166 ? -16.236 -6.553 33.555 1.00 44.75 166 ALA A N 1
ATOM 1279 C CA . ALA A 1 166 ? -15.871 -6.430 34.970 1.00 44.75 166 ALA A CA 1
ATOM 1280 C C . ALA A 1 166 ? -15.718 -4.957 35.385 1.00 44.75 166 ALA A C 1
ATOM 1282 O O . ALA A 1 166 ? -16.302 -4.535 36.377 1.00 44.75 166 ALA A O 1
ATOM 1283 N N . ALA A 1 167 ? -15.039 -4.149 34.563 1.00 46.00 167 ALA A N 1
ATOM 1284 C CA . ALA A 1 167 ? -14.820 -2.731 34.849 1.00 46.00 167 ALA A CA 1
ATOM 1285 C C . ALA A 1 167 ? -16.115 -1.895 34.824 1.00 46.00 167 ALA A C 1
ATOM 1287 O O . ALA A 1 167 ? -16.225 -0.922 35.565 1.00 46.00 167 ALA A O 1
ATOM 1288 N N . GLU A 1 168 ? -17.105 -2.273 34.006 1.00 50.62 168 GLU A N 1
ATOM 1289 C CA . GLU A 1 168 ? -18.424 -1.620 34.006 1.00 50.62 168 GLU A CA 1
ATOM 1290 C C . GLU A 1 168 ? -19.208 -1.944 35.291 1.00 50.62 168 GLU A C 1
ATOM 1292 O O . GLU A 1 168 ? -19.811 -1.055 35.887 1.00 50.62 168 GLU A O 1
ATOM 1297 N N . LYS A 1 169 ? -19.096 -3.180 35.804 1.00 40.84 169 LYS A N 1
ATOM 1298 C CA . LYS A 1 169 ? -19.717 -3.590 37.076 1.00 40.84 169 LYS A CA 1
ATOM 1299 C C . LYS A 1 169 ? -19.122 -2.869 38.288 1.00 40.84 169 LYS A C 1
ATOM 1301 O O . LYS A 1 169 ? -19.859 -2.528 39.210 1.00 40.84 169 LYS A O 1
ATOM 1306 N N . ASP A 1 170 ? -17.819 -2.602 38.257 1.00 43.22 170 ASP A N 1
ATOM 1307 C CA . ASP A 1 170 ? -17.105 -1.917 39.339 1.00 43.22 170 ASP A CA 1
ATOM 1308 C C . ASP A 1 170 ? -17.291 -0.388 39.301 1.00 43.22 170 ASP A C 1
ATOM 1310 O O . ASP A 1 170 ? -17.134 0.273 40.325 1.00 43.22 170 ASP A O 1
ATOM 1314 N N . ALA A 1 171 ? -17.644 0.188 38.144 1.00 50.81 171 ALA A N 1
ATOM 1315 C CA . ALA A 1 171 ? -17.948 1.615 37.994 1.00 50.81 171 ALA A CA 1
ATOM 1316 C C . ALA A 1 171 ? -19.414 1.954 38.321 1.00 50.81 171 ALA A C 1
ATOM 1318 O O . ALA A 1 171 ? -19.706 3.064 38.769 1.00 50.81 171 ALA A O 1
ATOM 1319 N N . GLU A 1 172 ? -20.332 1.001 38.142 1.00 47.97 172 GLU A N 1
ATOM 1320 C CA . GLU A 1 172 ? -21.756 1.179 38.446 1.00 47.97 172 GLU A CA 1
ATOM 1321 C 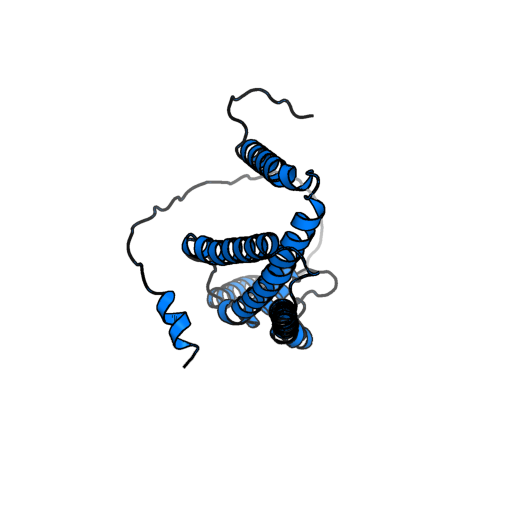C . GLU A 1 172 ? -22.072 0.961 39.941 1.00 47.97 172 GLU A C 1
ATOM 1323 O O . GLU A 1 172 ? -22.972 1.607 40.485 1.00 47.97 172 GLU A O 1
ATOM 1328 N N . LEU A 1 173 ? -21.280 0.135 40.644 1.00 43.47 173 LEU A N 1
ATOM 1329 C CA . LEU A 1 173 ? -21.426 -0.112 42.087 1.00 43.47 173 LEU A CA 1
ATOM 1330 C C . LEU A 1 173 ? -21.262 1.148 42.975 1.00 43.47 173 LEU A C 1
ATOM 1332 O O . LEU A 1 173 ? -22.143 1.394 43.800 1.00 43.47 173 LEU A O 1
ATOM 1336 N N . PRO A 1 174 ? -20.221 1.998 42.820 1.00 41.88 174 PRO A N 1
ATOM 1337 C CA . PRO A 1 174 ? -20.031 3.161 43.692 1.00 41.88 174 PRO A CA 1
ATOM 1338 C C . PRO A 1 174 ? -21.016 4.306 43.407 1.00 41.88 174 PRO A C 1
ATOM 1340 O O . PRO A 1 174 ? -21.254 5.138 44.281 1.00 41.88 174 PRO A O 1
ATOM 1343 N N . ALA A 1 175 ? -21.615 4.365 42.210 1.00 46.50 175 ALA A N 1
ATOM 1344 C CA . ALA A 1 175 ? -22.592 5.398 41.859 1.00 46.50 175 ALA A CA 1
ATOM 1345 C C . ALA A 1 175 ? -23.996 5.100 42.419 1.00 46.50 175 ALA A C 1
ATOM 1347 O O . ALA A 1 175 ? -24.721 6.025 42.784 1.00 46.50 175 ALA A O 1
ATOM 1348 N N . ALA A 1 176 ? -24.378 3.821 42.524 1.00 43.81 176 ALA A N 1
ATOM 1349 C CA . ALA A 1 176 ? -25.679 3.415 43.059 1.00 43.81 176 ALA A CA 1
ATOM 1350 C C . ALA A 1 176 ? -25.755 3.486 44.598 1.00 43.81 176 ALA A C 1
ATOM 1352 O O . ALA A 1 176 ? -26.832 3.747 45.140 1.00 43.81 176 ALA A O 1
ATOM 1353 N N . GLU A 1 177 ? -24.635 3.304 45.308 1.00 45.47 177 GLU A N 1
ATOM 1354 C CA . GLU A 1 177 ? -24.577 3.486 46.769 1.00 45.47 177 GLU A CA 1
ATOM 1355 C C . GLU A 1 177 ? -24.510 4.966 47.183 1.00 45.47 177 GLU A C 1
ATOM 1357 O O . GLU A 1 177 ? -25.149 5.345 48.163 1.00 45.47 177 GLU A O 1
ATOM 1362 N N . ALA A 1 178 ? -23.866 5.838 46.396 1.00 41.22 178 ALA A N 1
ATOM 1363 C CA . ALA A 1 178 ? -23.766 7.269 46.709 1.00 41.22 178 ALA A CA 1
ATOM 1364 C C . ALA A 1 178 ? -25.107 8.034 46.641 1.00 41.22 178 ALA A C 1
ATOM 1366 O O . ALA A 1 178 ? -25.248 9.097 47.242 1.00 41.22 178 ALA A O 1
ATOM 1367 N N . VAL A 1 179 ? -26.118 7.507 45.940 1.00 44.50 179 VAL A N 1
ATOM 1368 C CA . VAL A 1 179 ? -27.440 8.155 45.809 1.00 44.50 179 VAL A CA 1
ATOM 1369 C C . VAL A 1 179 ? -28.367 7.855 47.000 1.00 44.50 179 VAL A C 1
ATOM 1371 O O . VAL A 1 179 ? -29.380 8.532 47.171 1.00 44.50 179 VAL A O 1
ATOM 1374 N N . LYS A 1 180 ? -28.036 6.891 47.874 1.00 38.50 180 LYS A N 1
ATOM 1375 C CA . LYS A 1 180 ? -28.885 6.533 49.028 1.00 38.50 180 LYS A CA 1
ATOM 1376 C C . LYS A 1 180 ? -28.602 7.308 50.323 1.00 38.50 180 LYS A C 1
ATOM 1378 O O . LYS A 1 180 ? -29.425 7.227 51.229 1.00 38.50 180 LYS A O 1
ATOM 1383 N N . GLU A 1 181 ? -27.527 8.095 50.409 1.00 43.47 181 GLU A N 1
ATOM 1384 C CA . GLU A 1 181 ? -27.111 8.772 51.656 1.00 43.47 181 GLU A CA 1
ATOM 1385 C C . GLU A 1 181 ? -27.066 10.313 51.586 1.00 43.47 181 GLU A C 1
ATOM 1387 O O . GLU A 1 181 ? -26.199 10.944 52.183 1.00 43.47 181 GLU A O 1
ATOM 1392 N N . ALA A 1 182 ? -28.011 10.964 50.904 1.00 31.05 182 ALA A N 1
ATOM 1393 C CA . ALA A 1 182 ? -28.120 12.428 50.951 1.00 31.05 182 ALA A CA 1
ATOM 1394 C C . ALA A 1 182 ? -29.380 12.890 51.711 1.00 31.05 182 ALA A C 1
ATOM 1396 O O . ALA A 1 182 ? -30.458 12.957 51.113 1.00 31.05 182 ALA A O 1
ATOM 1397 N N . PRO A 1 183 ? -29.293 13.251 53.009 1.00 34.34 183 PRO A N 1
ATOM 1398 C CA . PRO A 1 183 ? -30.269 14.140 53.622 1.00 34.34 183 PRO A CA 1
ATOM 1399 C C . PRO A 1 183 ? -30.030 15.588 53.163 1.00 34.34 183 PRO A C 1
ATOM 1401 O O . PRO A 1 183 ? -28.900 16.051 53.019 1.00 34.34 183 PRO A O 1
ATOM 1404 N N . ALA A 1 184 ? -31.133 16.291 52.916 1.00 38.50 184 ALA A N 1
ATOM 1405 C CA . ALA A 1 184 ? -31.190 17.682 52.489 1.00 38.50 184 ALA A CA 1
ATOM 1406 C C . ALA A 1 184 ? -30.521 18.649 53.489 1.00 38.50 184 ALA A C 1
ATOM 1408 O O . ALA A 1 184 ? -30.780 18.561 54.688 1.00 38.50 184 ALA A O 1
ATOM 1409 N N . GLY A 1 185 ? -29.745 19.623 52.993 1.00 30.94 185 GLY A N 1
ATOM 1410 C CA . GLY A 1 185 ? -29.273 20.749 53.808 1.00 30.94 185 GLY A CA 1
ATOM 1411 C C . GLY A 1 185 ? -28.084 21.531 53.237 1.00 30.94 185 GLY A C 1
ATOM 1412 O O . GLY A 1 185 ? -26.946 21.140 53.433 1.00 30.94 185 GLY A O 1
ATOM 1413 N N . ASP A 1 186 ? -28.403 22.623 52.543 1.00 33.69 186 ASP A N 1
ATOM 1414 C CA . ASP A 1 186 ? -27.800 23.972 52.559 1.00 33.69 186 ASP A CA 1
ATOM 1415 C C . ASP A 1 186 ? -26.265 24.259 52.600 1.00 33.69 186 ASP A C 1
ATOM 1417 O O . ASP A 1 186 ? -25.519 23.786 53.450 1.00 33.69 186 ASP A O 1
ATOM 1421 N N . GLN A 1 187 ? -25.901 25.245 51.757 1.00 30.97 187 GLN A N 1
ATOM 1422 C CA . GLN A 1 187 ? -24.739 26.170 51.732 1.00 30.97 187 GLN A CA 1
ATOM 1423 C C . GLN A 1 187 ? -23.348 25.796 51.139 1.00 30.97 187 GLN A C 1
ATOM 1425 O O . GLN A 1 187 ? -22.661 24.858 51.526 1.00 30.97 187 GLN A O 1
ATOM 1430 N N . LEU A 1 188 ? -22.903 26.686 50.232 1.00 34.88 188 LEU A N 1
ATOM 1431 C CA . LEU A 1 188 ? -21.538 26.981 49.733 1.00 34.88 188 LEU A CA 1
ATOM 1432 C C . LEU A 1 188 ? -21.012 28.260 50.453 1.00 34.88 188 LEU A C 1
ATOM 1434 O O . LEU A 1 188 ? -21.858 29.035 50.899 1.00 34.88 188 LEU A O 1
ATOM 1438 N N . PRO A 1 189 ? -19.746 28.721 50.279 1.00 54.19 189 PRO A N 1
ATOM 1439 C CA . PRO A 1 189 ? -18.386 28.151 50.430 1.00 54.19 189 PRO A CA 1
ATOM 1440 C C . PRO A 1 189 ? -17.585 29.071 51.430 1.00 54.19 189 PRO A C 1
ATOM 1442 O O . PRO A 1 189 ? -18.246 29.684 52.266 1.00 54.19 189 PRO A O 1
ATOM 1445 N N . PRO A 1 190 ? -16.247 29.332 51.380 1.00 53.22 190 PRO A N 1
ATOM 1446 C CA . PRO A 1 190 ? -15.097 28.726 50.675 1.00 53.22 190 PRO A CA 1
ATOM 1447 C C . PRO A 1 190 ? -13.910 28.380 51.609 1.00 53.22 190 PRO A C 1
ATOM 1449 O O . PRO A 1 190 ? -13.895 28.829 52.739 1.00 53.22 190 PRO A O 1
ATOM 1452 N N . HIS A 1 191 ? -12.885 27.643 51.149 1.00 34.81 191 HIS A N 1
ATOM 1453 C CA . HIS A 1 191 ? -11.464 27.877 51.498 1.00 34.81 191 HIS A CA 1
ATOM 1454 C C . HIS A 1 191 ? -10.514 26.909 50.753 1.00 34.81 191 HIS A C 1
ATOM 1456 O O . HIS A 1 191 ? -10.753 25.710 50.657 1.00 34.81 191 HIS A O 1
ATOM 1462 N N . ASN A 1 192 ? -9.425 27.486 50.230 1.00 38.94 192 ASN A N 1
ATOM 1463 C CA . ASN A 1 192 ? -8.209 26.858 49.695 1.00 38.94 192 ASN A CA 1
ATOM 1464 C C . ASN A 1 192 ? -7.662 25.701 50.553 1.00 38.94 192 ASN A C 1
ATOM 1466 O O . ASN A 1 192 ? -7.540 25.905 51.755 1.00 38.94 192 ASN A O 1
ATOM 1470 N N . PHE A 1 193 ? -7.115 24.638 49.934 1.00 33.34 193 PHE A N 1
ATOM 1471 C CA . PHE A 1 193 ? -5.735 24.183 50.207 1.00 33.34 193 PHE A CA 1
ATOM 1472 C C . PHE A 1 193 ? -5.223 23.111 49.214 1.00 33.34 193 PHE A C 1
ATOM 1474 O O . PHE A 1 193 ? -5.800 22.041 49.073 1.00 33.34 193 PHE A O 1
ATOM 1481 N N . SER A 1 194 ? -4.109 23.456 48.566 1.00 32.44 194 SER A N 1
ATOM 1482 C CA . SER A 1 194 ? -2.922 22.666 48.196 1.00 32.44 194 SER A CA 1
ATOM 1483 C C . SER A 1 194 ? -3.007 21.220 47.675 1.00 32.44 194 SER A C 1
ATOM 1485 O O . SER A 1 194 ? -3.359 20.277 48.372 1.00 32.44 194 SER A O 1
ATOM 1487 N N . ALA A 1 195 ? -2.462 21.088 46.461 1.00 38.00 195 ALA A N 1
ATOM 1488 C CA . ALA A 1 195 ? -1.514 20.080 45.981 1.00 38.00 195 ALA A CA 1
ATOM 1489 C C . ALA A 1 195 ? -1.167 18.897 46.908 1.00 38.00 195 ALA A C 1
ATOM 1491 O O . ALA A 1 195 ? -0.550 19.073 47.957 1.00 38.00 195 ALA A O 1
ATOM 1492 N N . HIS A 1 196 ? -1.369 17.683 46.390 1.00 34.72 196 HIS A N 1
ATOM 1493 C CA . HIS A 1 196 ? -0.566 16.528 46.770 1.00 34.72 196 HIS A CA 1
ATOM 1494 C C . HIS A 1 196 ? -0.111 15.783 45.513 1.00 34.72 196 HIS A C 1
ATOM 1496 O O . HIS A 1 196 ? -0.887 15.142 44.807 1.00 34.72 196 HIS A O 1
ATOM 1502 N N . SER A 1 197 ? 1.182 15.913 45.230 1.00 41.75 197 SER A N 1
ATOM 1503 C CA . SER A 1 197 ? 1.931 15.028 44.354 1.00 41.75 197 SER A CA 1
ATOM 1504 C C . SER A 1 197 ? 1.932 13.618 44.942 1.00 41.75 197 SER A C 1
ATOM 1506 O O . SER A 1 197 ? 2.151 13.440 46.136 1.00 41.75 197 SER A O 1
ATOM 1508 N N . THR A 1 198 ? 1.720 12.605 44.109 1.00 38.94 198 THR A N 1
ATOM 1509 C CA . THR A 1 198 ? 2.287 11.267 44.321 1.00 38.94 198 THR A CA 1
ATOM 1510 C C . THR A 1 198 ? 2.427 10.587 42.968 1.00 38.94 198 THR A C 1
ATOM 1512 O O . THR A 1 198 ? 1.489 10.030 42.414 1.00 38.94 198 THR A O 1
ATOM 1515 N N . ASP A 1 199 ? 3.640 10.670 42.438 1.00 38.31 199 ASP A N 1
ATOM 1516 C CA . ASP A 1 199 ? 4.183 9.695 41.504 1.00 38.31 199 ASP A CA 1
ATOM 1517 C C . ASP A 1 199 ? 5.059 8.761 42.355 1.00 38.31 199 ASP A C 1
ATOM 1519 O O . ASP A 1 199 ? 5.862 9.254 43.160 1.00 38.31 199 ASP A O 1
ATOM 1523 N N . PRO A 1 200 ? 4.928 7.433 42.231 1.00 42.59 200 PRO A N 1
ATOM 1524 C CA . PRO A 1 200 ? 6.156 6.659 42.185 1.00 42.59 200 PRO A CA 1
ATOM 1525 C C . PRO A 1 200 ? 6.110 5.543 41.137 1.00 42.59 200 PRO A C 1
ATOM 1527 O O . PRO A 1 200 ? 5.422 4.531 41.257 1.00 42.59 200 PRO A O 1
ATOM 1530 N N . GLN A 1 201 ? 6.997 5.697 40.158 1.00 37.69 201 GLN A N 1
ATOM 1531 C CA . GLN A 1 201 ? 7.820 4.636 39.580 1.00 37.69 201 GLN A CA 1
ATOM 1532 C C . GLN A 1 201 ? 7.996 3.405 40.493 1.00 37.69 201 GLN A C 1
ATOM 1534 O O . GLN A 1 201 ? 8.702 3.485 41.498 1.00 37.69 201 GLN A O 1
ATOM 1539 N N . ARG A 1 202 ? 7.486 2.239 40.071 1.00 33.69 202 ARG A N 1
ATOM 1540 C CA . ARG A 1 202 ? 8.206 0.943 40.081 1.00 33.69 202 ARG A CA 1
ATOM 1541 C C . ARG A 1 202 ? 7.293 -0.202 39.644 1.00 33.69 202 ARG A C 1
ATOM 1543 O O . ARG A 1 202 ? 6.463 -0.668 40.414 1.00 33.69 202 ARG A O 1
ATOM 1550 N N . SER A 1 203 ? 7.575 -0.780 38.481 1.00 38.03 203 SER A N 1
ATOM 1551 C CA . SER A 1 203 ? 7.985 -2.193 38.413 1.00 38.03 203 SER A CA 1
ATOM 1552 C C . SER A 1 203 ? 8.221 -2.611 36.971 1.00 38.03 203 SER A C 1
ATOM 1554 O O . SER A 1 203 ? 7.347 -3.122 36.279 1.00 38.03 203 SER A O 1
ATOM 1556 N N . ALA A 1 204 ? 9.475 -2.450 36.558 1.00 38.75 204 ALA A N 1
ATOM 1557 C CA . ALA A 1 204 ? 10.074 -3.293 35.545 1.00 38.75 204 ALA A CA 1
ATOM 1558 C C . ALA A 1 204 ? 9.970 -4.761 35.998 1.00 38.75 204 ALA A C 1
ATOM 1560 O O . ALA A 1 204 ? 10.631 -5.165 36.959 1.00 38.75 204 ALA A O 1
ATOM 1561 N N . LYS A 1 205 ? 9.162 -5.568 35.303 1.00 37.09 205 LYS A N 1
ATOM 1562 C CA . LYS A 1 205 ? 9.284 -7.026 35.344 1.00 37.09 205 LYS A CA 1
ATOM 1563 C C . LYS A 1 205 ? 9.823 -7.534 34.012 1.00 37.09 205 LYS A C 1
ATOM 1565 O O . LYS A 1 205 ? 9.295 -7.272 32.940 1.00 37.09 205 LYS A O 1
ATOM 1570 N N . ARG A 1 206 ? 10.959 -8.202 34.179 1.00 35.38 206 ARG A N 1
ATOM 1571 C CA . ARG A 1 206 ? 11.839 -8.874 33.232 1.00 35.38 206 ARG A CA 1
ATOM 1572 C C . ARG A 1 206 ? 11.085 -9.774 32.252 1.00 35.38 206 ARG A C 1
ATOM 1574 O O . ARG A 1 206 ? 10.207 -10.534 32.647 1.00 35.38 206 ARG A O 1
ATOM 1581 N N . LEU A 1 207 ? 11.561 -9.734 31.010 1.00 42.19 207 LEU A N 1
ATOM 1582 C CA . LEU A 1 207 ? 11.478 -10.809 30.022 1.00 42.19 207 LEU A CA 1
ATOM 1583 C C . LEU A 1 207 ? 11.938 -12.151 30.616 1.00 42.19 207 LEU A C 1
ATOM 1585 O O . LEU A 1 207 ? 12.920 -12.184 31.366 1.00 42.19 207 LEU A O 1
ATOM 1589 N N . PRO A 1 208 ? 11.334 -13.253 30.155 1.00 45.94 208 PRO A N 1
ATOM 1590 C CA . PRO A 1 208 ? 12.141 -14.395 29.762 1.00 45.94 208 PRO A CA 1
ATOM 1591 C C . PRO A 1 208 ? 11.800 -14.911 28.356 1.00 45.94 208 PRO A C 1
ATOM 1593 O O . PRO A 1 208 ? 10.642 -14.970 27.959 1.00 45.94 208 PRO A O 1
ATOM 1596 N N . ALA A 1 209 ? 12.879 -15.319 27.683 1.00 34.41 209 ALA A N 1
ATOM 1597 C CA . ALA A 1 209 ? 13.027 -16.445 26.757 1.00 34.41 209 ALA A CA 1
ATOM 1598 C C . ALA A 1 209 ? 12.107 -16.524 25.518 1.00 34.41 209 ALA A C 1
ATOM 1600 O O . ALA A 1 209 ? 10.892 -16.632 25.603 1.00 34.41 209 ALA A O 1
ATOM 1601 N N . LEU A 1 210 ? 12.664 -16.411 24.308 1.00 41.12 210 LEU A N 1
ATOM 1602 C CA . LEU A 1 210 ? 13.244 -17.528 23.536 1.00 41.12 210 LEU A CA 1
ATOM 1603 C C . LEU A 1 210 ? 12.295 -18.726 23.374 1.00 41.12 210 LEU A C 1
ATOM 1605 O O . LEU A 1 210 ? 12.027 -19.459 24.319 1.00 41.12 210 LEU A O 1
ATOM 1609 N N . GLY A 1 211 ? 11.914 -18.968 22.118 1.00 42.16 211 GLY A N 1
ATOM 1610 C CA . GLY A 1 211 ? 11.451 -20.268 21.647 1.00 42.16 211 GLY A CA 1
ATOM 1611 C C . GLY A 1 211 ? 9.939 -20.401 21.537 1.00 42.16 211 GLY A C 1
ATOM 1612 O O . GLY A 1 211 ? 9.293 -20.891 22.455 1.00 42.16 211 GLY A O 1
ATOM 1613 N N . ARG A 1 212 ? 9.395 -20.019 20.376 1.00 40.00 212 ARG A N 1
ATOM 1614 C CA . ARG A 1 212 ? 8.371 -20.778 19.632 1.00 40.00 212 ARG A CA 1
ATOM 1615 C C . ARG A 1 212 ? 8.119 -20.089 18.290 1.00 40.00 212 ARG A C 1
ATOM 1617 O O . ARG A 1 212 ? 7.232 -19.256 18.135 1.00 40.00 212 ARG A O 1
ATOM 1624 N N . CYS A 1 213 ? 8.968 -20.437 17.328 1.00 41.16 213 CYS A N 1
ATOM 1625 C CA . CYS A 1 213 ? 8.636 -20.366 15.912 1.00 41.16 213 CYS A CA 1
ATOM 1626 C C . CYS A 1 213 ? 7.470 -21.334 15.628 1.00 41.16 213 CYS A C 1
ATOM 1628 O O . CYS A 1 213 ? 7.350 -22.350 16.307 1.00 41.16 213 CYS A O 1
ATOM 1630 N N . ALA A 1 214 ? 6.678 -21.034 14.595 1.00 41.09 214 ALA A N 1
ATOM 1631 C CA . ALA A 1 214 ? 5.659 -21.902 13.987 1.00 41.09 214 ALA A CA 1
ATOM 1632 C C . ALA A 1 214 ? 4.271 -21.975 14.659 1.00 41.09 214 ALA A C 1
ATOM 1634 O O . ALA A 1 214 ? 3.853 -23.024 15.134 1.00 41.09 214 ALA A O 1
ATOM 1635 N N . HIS A 1 215 ? 3.488 -20.890 14.577 1.00 36.03 215 HIS A N 1
ATOM 1636 C CA . HIS A 1 215 ? 2.019 -21.036 14.624 1.00 36.03 215 HIS A CA 1
ATOM 1637 C C . HIS A 1 215 ? 1.261 -20.207 13.570 1.00 36.03 215 HIS A C 1
ATOM 1639 O O . HIS A 1 215 ? 0.165 -20.580 13.171 1.00 36.03 215 HIS A O 1
ATOM 1645 N N . TRP A 1 216 ? 1.851 -19.142 13.018 1.00 38.12 216 TRP A N 1
ATOM 1646 C CA . TRP A 1 216 ? 1.133 -18.275 12.072 1.00 38.12 216 TRP A CA 1
ATOM 1647 C C . TRP A 1 216 ? 1.033 -18.818 10.636 1.00 38.12 216 TRP A C 1
ATOM 1649 O O . TRP A 1 216 ? 0.079 -18.488 9.939 1.00 38.12 216 TRP A O 1
ATOM 1659 N N . ALA A 1 217 ? 1.936 -19.707 10.206 1.00 38.19 217 ALA A N 1
ATOM 1660 C CA . ALA A 1 217 ? 1.856 -20.307 8.868 1.00 38.19 217 ALA A CA 1
ATOM 1661 C C . ALA A 1 217 ? 0.706 -21.330 8.722 1.00 38.19 217 ALA A C 1
ATOM 1663 O O . ALA A 1 217 ? 0.185 -21.497 7.624 1.00 38.19 217 ALA A O 1
ATOM 1664 N N . CYS A 1 218 ? 0.252 -21.970 9.810 1.00 32.47 218 CYS A N 1
ATOM 1665 C CA . CYS A 1 218 ? -0.834 -22.961 9.735 1.00 32.47 218 CYS A CA 1
ATOM 1666 C C . CYS A 1 218 ? -2.238 -22.340 9.631 1.00 32.47 218 CYS A C 1
ATOM 1668 O O . CYS A 1 218 ? -3.131 -22.965 9.057 1.00 32.47 218 CYS A O 1
ATOM 1670 N N . CYS A 1 219 ? -2.451 -21.113 10.124 1.00 33.66 219 CYS A N 1
ATOM 1671 C CA . CYS A 1 219 ? -3.776 -20.481 10.053 1.00 33.66 219 CYS A CA 1
ATOM 1672 C C . CYS A 1 219 ? -4.121 -19.926 8.667 1.00 33.66 219 CYS A C 1
ATOM 1674 O O . CYS A 1 219 ? -5.301 -19.826 8.348 1.00 33.66 219 CYS A O 1
ATOM 1676 N N . TRP A 1 220 ? -3.136 -19.604 7.820 1.00 36.56 220 TRP A N 1
ATOM 1677 C CA . TRP A 1 220 ? -3.440 -19.140 6.461 1.00 36.56 220 TRP A CA 1
ATOM 1678 C C . TRP A 1 220 ? -3.785 -20.298 5.510 1.00 36.56 220 TRP A C 1
ATOM 1680 O O . TRP A 1 220 ? -4.609 -20.131 4.619 1.00 36.56 220 TRP A O 1
ATOM 1690 N N . GLY A 1 221 ? -3.243 -21.499 5.756 1.00 31.64 221 GLY A N 1
ATOM 1691 C CA . GLY A 1 221 ? -3.554 -22.701 4.972 1.00 31.64 221 GLY A CA 1
ATOM 1692 C C . GLY A 1 221 ? -4.895 -23.370 5.299 1.00 31.64 221 GLY A C 1
ATOM 1693 O O . GLY A 1 221 ? -5.407 -24.107 4.468 1.00 31.64 221 GLY A O 1
ATOM 1694 N N . SER A 1 222 ? -5.489 -23.112 6.471 1.00 31.52 222 SER A N 1
ATOM 1695 C CA . SER A 1 222 ? -6.738 -23.782 6.896 1.00 31.52 222 SER A CA 1
ATOM 1696 C C . SER A 1 222 ? -8.012 -22.960 6.654 1.00 31.52 222 SER A C 1
ATOM 1698 O O . SER A 1 222 ? -9.099 -23.433 6.956 1.00 31.52 222 SER A O 1
ATOM 1700 N N . ALA A 1 223 ? -7.899 -21.735 6.127 1.00 33.78 223 ALA A N 1
ATOM 1701 C CA . ALA A 1 223 ? -9.049 -20.888 5.783 1.00 33.78 223 ALA A CA 1
ATOM 1702 C C . ALA A 1 223 ? -9.401 -20.913 4.278 1.00 33.78 223 ALA A C 1
ATOM 1704 O O . ALA A 1 223 ? -10.326 -20.224 3.854 1.00 33.78 223 ALA A O 1
ATOM 1705 N N . VAL A 1 224 ? -8.666 -21.696 3.475 1.00 38.31 224 VAL A N 1
ATOM 1706 C CA . VAL A 1 224 ? -8.919 -21.944 2.041 1.00 38.31 224 VAL A CA 1
ATOM 1707 C C . VAL A 1 224 ? -8.939 -23.460 1.779 1.00 38.31 224 VAL A C 1
ATOM 1709 O O . VAL A 1 224 ? -8.213 -23.992 0.940 1.00 38.31 224 VAL A O 1
ATOM 1712 N N . SER A 1 225 ? -9.748 -24.187 2.550 1.00 31.72 225 SER A N 1
ATOM 1713 C CA . SER A 1 225 ? -10.273 -25.522 2.220 1.00 31.72 225 SER A CA 1
ATOM 1714 C C . SER A 1 225 ? -11.580 -25.754 2.957 1.00 31.72 225 SER A C 1
ATOM 1716 O O . SER A 1 225 ? -11.672 -25.306 4.121 1.00 31.72 225 SER A O 1
#

pLDDT: mean 70.02, std 21.94, range [30.94, 96.44]

Radius of gyration: 27.65 Å; chains: 1; bounding box: 58×55×78 Å

Organism: NCBI:txid327968